Protein AF-A0A1F9BZ85-F1 (afdb_monomer)

pLDDT: mean 89.63, std 7.85, range [42.88, 97.38]

Nearest PDB structures (foldseek):
  6cv0-assembly1_C  TM=2.547E-01  e=1.448E+00  Infectious bronchitis virus
  6foc-assembly1_F  TM=2.789E-01  e=3.806E+00  Mycolicibacterium smegmatis MC2 155
  2d6p-assembly1_A  TM=2.577E-01  e=1.818E+00  Mus musculus
  8fjf-assembly1_A  TM=1.699E-01  e=2.864E+00  synthetic construct

Solvent-accessible surface area (backbone atoms only — not comparable to full-atom values): 12350 Å² total; per-residue (Å²): 130,91,73,71,67,57,48,76,50,74,46,97,87,72,51,73,51,78,45,54,44,90,74,55,53,74,66,63,40,38,56,41,19,76,69,71,76,40,76,64,65,81,58,81,60,55,46,26,32,39,41,38,33,33,77,88,69,48,32,32,22,43,65,36,88,40,95,42,76,42,78,41,34,32,35,34,39,39,60,96,59,63,39,18,41,41,33,25,43,43,93,59,100,62,65,49,76,45,78,38,70,72,64,40,90,43,40,44,32,41,32,42,42,39,90,91,50,70,46,13,37,72,44,50,83,75,50,75,48,76,59,89,78,36,37,38,39,33,25,38,41,52,92,83,45,74,73,41,78,69,30,57,59,51,54,49,48,52,50,51,52,51,51,52,55,31,51,77,70,74,42,51,48,67,55,51,73,67,42,56,63,68,62,31,48,56,49,38,51,53,50,29,58,75,72,46,48,36,39,71,86,42,67,60,29,36,46,20,46,51,49,49,50,35,51,52,57,47,67,70,75,114

Mean predicted aligned error: 6.71 Å

Secondary structure (DSSP, 8-state):
-----EEEEE-TTS-EEEEEGGGS-HHHHHHHHHTTSSPPPPPPPPSEEEEEEETTS-EEEEEE--S--EEEEEEEEESSSEEEEEEEE-SSSS-EEEEE-S-GGGEEEEEEEETTEEEEEE----EEEEETTEEEEEEEETTT---BTHHHHHHHHHHHHHHHHHHHTT--HHHHHHS-HHHHHHHHHHHHHHHTEEESS-HHHHHHHHHHHHHHHHHTT-

Radius of gyration: 20.05 Å; Cα contacts (8 Å, |Δi|>4): 397; chains: 1; bounding box: 45×55×58 Å

Sequence (222 aa):
MISPKRLIIEYEDGSRKVTEFTQLDNQTWLELSRSGLCPPPPKKTLDHYVLMRWKDGWQEVVGISKMTAELWRYYTLERTEEVGRMAFDVAEDYPLLFLVKRLPRQIESLFLVGRKGSKGYTLEEKRAVKEGDKIEHILYDKKDSSPCERAEGWVAEIKEQLKAEMKKKGLTSEQLLSLDDHQKLQAYFDFAKALGIRGMEKQEDVYGFIQLMAENLLASKE

Structure (mmCIF, N/CA/C/O backbone):
data_AF-A0A1F9BZ85-F1
#
_entry.id   AF-A0A1F9BZ85-F1
#
loop_
_atom_site.group_PDB
_atom_site.id
_atom_site.type_symbol
_atom_site.label_atom_id
_atom_site.label_alt_id
_atom_site.label_comp_id
_atom_site.label_asym_id
_atom_site.label_entity_id
_atom_site.label_seq_id
_atom_site.pdbx_PDB_ins_code
_atom_site.Cartn_x
_atom_site.Cartn_y
_atom_site.Cartn_z
_atom_site.occupancy
_atom_site.B_iso_or_equiv
_atom_site.auth_seq_id
_atom_site.auth_comp_id
_atom_site.auth_asym_id
_atom_site.auth_atom_id
_atom_site.pdbx_PDB_model_num
ATOM 1 N N . MET A 1 1 ? -16.436 -8.097 9.772 1.00 54.84 1 MET A N 1
ATOM 2 C CA . MET A 1 1 ? -15.378 -9.051 10.160 1.00 54.84 1 MET A CA 1
ATOM 3 C C . MET A 1 1 ? -15.755 -9.582 11.533 1.00 54.84 1 MET A C 1
ATOM 5 O O . MET A 1 1 ? -16.282 -8.803 12.318 1.00 54.84 1 MET A O 1
ATOM 9 N N . ILE A 1 2 ? -15.606 -10.878 11.812 1.00 57.69 2 ILE A N 1
ATOM 10 C CA . ILE A 1 2 ? -15.845 -11.380 13.173 1.00 57.69 2 ILE A CA 1
ATOM 11 C C . ILE A 1 2 ? -14.571 -11.076 13.947 1.00 57.69 2 ILE A C 1
ATOM 13 O O . ILE A 1 2 ? -13.557 -11.732 13.740 1.00 57.69 2 ILE A O 1
ATOM 17 N N . SER A 1 3 ? -14.604 -10.029 14.763 1.00 65.94 3 SER A N 1
ATOM 18 C CA . SER A 1 3 ? -13.496 -9.766 15.668 1.00 65.94 3 SER A CA 1
ATOM 19 C C . SER A 1 3 ? -13.609 -10.693 16.881 1.00 65.94 3 SER A C 1
ATOM 21 O O . SER A 1 3 ? -14.716 -10.836 17.425 1.00 65.94 3 SER A O 1
ATOM 23 N N . PRO A 1 4 ? -12.522 -11.362 17.296 1.00 80.62 4 PRO A N 1
ATOM 24 C CA . PRO A 1 4 ? -12.564 -12.242 18.449 1.00 80.62 4 PRO A CA 1
ATOM 25 C C . PRO A 1 4 ? -12.893 -11.434 19.703 1.00 80.62 4 PRO A C 1
ATOM 27 O O . PRO A 1 4 ? -12.284 -10.404 19.977 1.00 80.62 4 PRO A O 1
ATOM 30 N N . L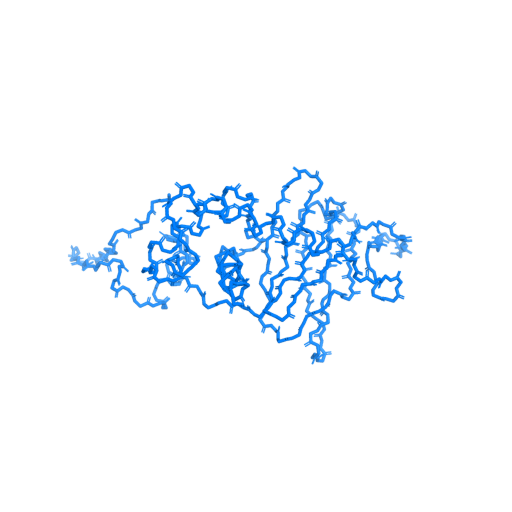YS A 1 5 ? -13.868 -11.907 20.480 1.00 84.62 5 LYS A N 1
ATOM 31 C CA . LYS A 1 5 ? -14.238 -11.256 21.745 1.00 84.62 5 LYS A CA 1
ATOM 32 C C . LYS A 1 5 ? -13.330 -11.702 22.889 1.00 84.62 5 LYS A C 1
ATOM 34 O O . LYS A 1 5 ? -12.965 -10.899 23.735 1.00 84.62 5 LYS A O 1
ATOM 39 N N . ARG A 1 6 ? -12.970 -12.987 22.911 1.00 90.62 6 ARG A N 1
ATOM 40 C CA . ARG A 1 6 ? -12.224 -13.625 24.001 1.00 90.62 6 ARG A CA 1
ATOM 41 C C . ARG A 1 6 ? -11.269 -14.667 23.440 1.00 90.62 6 ARG A C 1
ATOM 43 O O . ARG A 1 6 ? -11.585 -15.296 22.430 1.00 90.62 6 ARG A O 1
ATOM 50 N N . LEU A 1 7 ? -10.157 -14.878 24.129 1.00 90.31 7 LEU A N 1
ATOM 51 C CA . LEU A 1 7 ? -9.274 -16.023 23.931 1.00 90.31 7 LEU A CA 1
ATOM 52 C C . LEU A 1 7 ? -9.550 -17.034 25.050 1.00 90.31 7 LEU A C 1
ATOM 54 O O . LEU A 1 7 ? -9.545 -16.677 26.229 1.00 90.31 7 LEU A O 1
ATOM 58 N N . ILE A 1 8 ? -9.819 -18.284 24.670 1.00 93.00 8 ILE A N 1
ATOM 59 C CA . ILE A 1 8 ? -10.047 -19.395 25.599 1.00 93.00 8 ILE A CA 1
ATOM 60 C C . ILE A 1 8 ? -8.906 -20.390 25.409 1.00 93.00 8 ILE A C 1
ATOM 62 O O . ILE A 1 8 ? -8.726 -20.913 24.313 1.00 93.00 8 ILE A O 1
ATOM 66 N N . ILE A 1 9 ? -8.148 -20.637 26.473 1.00 91.38 9 ILE A N 1
ATOM 67 C CA . ILE A 1 9 ? -7.097 -21.654 26.524 1.00 91.38 9 ILE A CA 1
ATOM 68 C C . ILE A 1 9 ? -7.660 -22.831 27.314 1.00 91.38 9 ILE A C 1
ATOM 70 O O . ILE A 1 9 ? -7.991 -22.673 28.490 1.00 91.38 9 ILE A O 1
ATOM 74 N N . GLU A 1 10 ? -7.797 -23.979 26.659 1.00 95.19 10 GLU A N 1
ATOM 75 C CA . GLU A 1 10 ? -8.220 -25.240 27.267 1.00 95.19 10 GLU A CA 1
ATOM 76 C C . GLU A 1 10 ? -6.999 -26.145 27.434 1.00 95.19 10 GLU A C 1
ATOM 78 O O . GLU A 1 10 ? -6.241 -26.357 26.487 1.00 95.19 10 GLU A O 1
ATOM 83 N N . TYR A 1 11 ? -6.782 -26.619 28.657 1.00 94.56 11 TYR A N 1
ATOM 84 C CA . TYR A 1 11 ? -5.681 -27.510 29.008 1.00 94.56 11 TYR A CA 1
ATOM 85 C C . TYR A 1 11 ? -6.137 -28.973 28.921 1.00 94.56 11 TYR A C 1
ATOM 87 O O . TYR A 1 11 ? -7.331 -29.266 28.961 1.00 94.56 11 TYR A O 1
ATOM 95 N N . GLU A 1 12 ? -5.191 -29.910 28.831 1.00 94.88 12 GLU A N 1
ATOM 96 C CA . GLU A 1 12 ? -5.493 -31.351 28.740 1.00 94.88 12 GLU A CA 1
ATOM 97 C C . GLU A 1 12 ? -6.242 -31.896 29.968 1.00 94.88 12 GLU A C 1
ATOM 99 O O . GLU A 1 12 ? -6.968 -32.881 29.865 1.00 94.88 12 GLU A O 1
ATOM 104 N N . ASP A 1 13 ? -6.114 -31.231 31.120 1.00 93.81 13 ASP A N 1
ATOM 105 C CA . ASP A 1 13 ? -6.857 -31.544 32.346 1.00 93.81 13 ASP A CA 1
ATOM 106 C C . ASP A 1 13 ? -8.316 -31.037 32.330 1.00 93.81 13 ASP A C 1
ATOM 108 O O . ASP A 1 13 ? -9.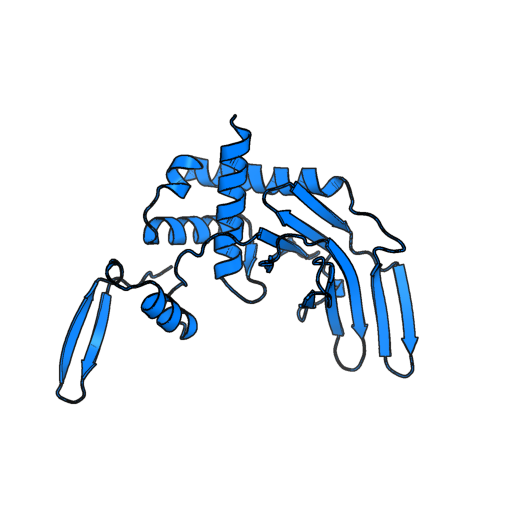045 -31.196 33.310 1.00 93.81 13 ASP A O 1
ATOM 112 N N . GLY A 1 14 ? -8.749 -30.422 31.224 1.00 92.69 14 GLY A N 1
ATOM 113 C CA . GLY A 1 14 ? -10.080 -29.846 31.041 1.00 92.69 14 GLY A CA 1
ATOM 114 C C . GLY A 1 14 ? -10.270 -28.477 31.700 1.00 92.69 14 GLY A C 1
ATOM 115 O O . GLY A 1 14 ? -11.356 -27.896 31.605 1.00 92.69 14 GLY A O 1
ATOM 116 N N . SER A 1 15 ? -9.248 -27.929 32.363 1.00 93.81 15 SER A N 1
ATOM 117 C CA . SER A 1 15 ? -9.308 -26.574 32.903 1.00 93.81 15 SER A CA 1
ATOM 118 C C . SER A 1 15 ? -9.277 -25.533 31.780 1.00 93.81 15 SER A C 1
ATOM 120 O O . SER A 1 15 ? -8.740 -25.755 30.690 1.00 93.81 15 SER A O 1
ATOM 122 N N . ARG A 1 16 ? -9.892 -24.371 32.031 1.00 95.94 16 ARG A N 1
ATOM 123 C CA . ARG A 1 16 ? -10.002 -23.285 31.050 1.00 95.94 16 ARG A CA 1
ATOM 124 C C . ARG A 1 16 ? -9.550 -21.963 31.641 1.00 95.94 16 ARG A C 1
ATOM 126 O O . ARG A 1 16 ? -9.992 -21.577 32.722 1.00 95.94 16 ARG A O 1
ATOM 133 N N . LYS A 1 17 ? -8.734 -21.231 30.886 1.00 92.88 17 LYS A N 1
ATOM 134 C CA . LYS A 1 17 ? -8.470 -19.810 31.123 1.00 92.88 17 LYS A CA 1
ATOM 135 C C . LYS A 1 17 ? -9.123 -18.986 30.031 1.00 92.88 17 LYS A C 1
ATOM 137 O O . LYS A 1 17 ? -8.992 -19.292 28.851 1.00 92.88 17 LYS A O 1
ATOM 142 N N . VAL A 1 18 ? -9.826 -17.940 30.444 1.00 93.19 18 VAL A N 1
ATOM 143 C CA . VAL A 1 18 ? -10.495 -17.004 29.544 1.00 93.19 18 VAL A CA 1
ATOM 144 C C . VAL A 1 18 ? -9.887 -15.633 29.770 1.00 93.19 18 VAL A C 1
ATOM 146 O O . VAL A 1 18 ? -9.802 -15.185 30.911 1.00 93.19 18 VAL A O 1
ATOM 149 N N . THR A 1 19 ? -9.478 -14.980 28.690 1.00 92.00 19 THR A N 1
ATOM 150 C CA . THR A 1 19 ? -9.067 -13.576 28.709 1.00 92.00 19 THR A CA 1
ATOM 151 C C . THR A 1 19 ? -9.855 -12.800 27.664 1.00 92.00 19 THR A C 1
ATOM 153 O O . THR A 1 19 ? -10.178 -13.330 26.593 1.00 92.00 19 THR A O 1
ATOM 156 N N . GLU A 1 20 ? -10.207 -11.558 27.982 1.00 90.12 20 GLU A N 1
ATOM 157 C CA . GLU A 1 20 ? -10.822 -10.666 27.002 1.00 90.12 20 GLU A CA 1
ATOM 158 C C . GLU A 1 20 ? -9.781 -10.318 25.939 1.00 90.12 20 GLU A C 1
ATOM 160 O O . GLU A 1 20 ? -8.613 -10.076 26.243 1.00 90.12 20 GLU A O 1
ATOM 165 N N . PHE A 1 21 ? -10.186 -10.303 24.670 1.00 86.81 21 PHE A N 1
ATOM 166 C CA . PHE A 1 21 ? -9.230 -10.110 23.579 1.00 86.81 21 PHE A CA 1
ATOM 167 C C . PHE A 1 21 ? -8.565 -8.724 23.633 1.00 86.81 21 PHE A C 1
ATOM 169 O O . PHE A 1 21 ? -7.404 -8.567 23.273 1.00 86.81 21 PHE A O 1
ATOM 176 N N . THR A 1 22 ? -9.276 -7.729 24.169 1.00 83.06 22 THR A N 1
ATOM 177 C CA . THR A 1 22 ? -8.777 -6.367 24.415 1.00 83.06 22 THR A CA 1
ATOM 178 C C . THR A 1 22 ? -7.690 -6.285 25.488 1.00 83.06 22 THR A C 1
ATOM 180 O O . THR A 1 22 ? -7.052 -5.245 25.618 1.00 83.06 22 THR A O 1
ATOM 183 N N . GLN A 1 23 ? -7.484 -7.350 26.267 1.00 86.12 23 GLN A N 1
ATOM 184 C CA . GLN A 1 23 ? -6.449 -7.436 27.301 1.00 86.12 23 GLN A CA 1
ATOM 185 C C . GLN A 1 23 ? -5.185 -8.152 26.810 1.00 86.12 23 GLN A C 1
ATOM 187 O O . GLN A 1 23 ? -4.229 -8.281 27.574 1.00 86.12 23 GLN A O 1
ATOM 192 N N . LEU A 1 24 ? -5.175 -8.644 25.567 1.00 86.94 24 LEU A N 1
ATOM 193 C CA . LEU A 1 24 ? -3.986 -9.248 24.980 1.00 86.94 24 LEU A CA 1
ATOM 194 C C . LEU A 1 24 ? -2.929 -8.180 24.714 1.00 86.94 24 LEU A C 1
ATOM 196 O O . LEU A 1 24 ? -3.228 -7.089 24.230 1.00 86.94 24 LEU A O 1
ATOM 200 N N . ASP A 1 25 ? -1.675 -8.518 24.989 1.00 87.12 25 ASP A N 1
ATOM 201 C CA . ASP A 1 25 ? -0.557 -7.707 24.539 1.00 87.12 25 ASP A CA 1
ATOM 202 C C . ASP A 1 25 ? -0.379 -7.819 23.010 1.00 87.12 25 ASP A C 1
ATOM 204 O O . ASP A 1 25 ? -0.817 -8.774 22.357 1.00 87.12 25 ASP A O 1
ATOM 208 N N . ASN A 1 26 ? 0.306 -6.833 22.428 1.00 82.50 26 ASN A N 1
ATOM 209 C CA . ASN A 1 26 ? 0.498 -6.748 20.981 1.00 82.50 26 ASN A CA 1
ATOM 210 C C . ASN A 1 26 ? 1.284 -7.926 20.389 1.00 82.50 26 ASN A C 1
ATOM 212 O O . ASN A 1 26 ? 1.104 -8.226 19.207 1.00 82.50 26 ASN A O 1
ATOM 216 N N . GLN A 1 27 ? 2.160 -8.579 21.161 1.00 86.94 27 GLN A N 1
ATOM 217 C CA . GLN A 1 27 ? 2.922 -9.724 20.671 1.00 86.94 27 GLN A CA 1
ATOM 218 C C . GLN A 1 27 ? 2.010 -10.946 20.544 1.00 86.94 27 GLN A C 1
ATOM 220 O O . GLN A 1 27 ? 1.953 -11.541 19.467 1.00 86.94 27 GLN A O 1
ATOM 225 N N . THR A 1 28 ? 1.237 -11.261 21.585 1.00 88.75 28 THR A N 1
ATOM 226 C CA . THR A 1 28 ? 0.264 -12.364 21.555 1.00 88.75 28 THR A CA 1
ATOM 227 C C . THR A 1 28 ? -0.768 -12.163 20.442 1.00 88.75 28 THR A C 1
ATOM 229 O O . THR A 1 28 ? -1.061 -13.087 19.681 1.00 88.75 28 THR A O 1
ATOM 232 N N . TRP A 1 29 ? -1.285 -10.940 20.281 1.00 86.88 29 TRP A N 1
ATOM 233 C CA . TRP A 1 29 ? -2.202 -10.613 19.185 1.00 86.88 29 TRP A CA 1
ATOM 234 C C . TRP A 1 29 ? -1.547 -10.867 17.814 1.00 86.88 29 TRP A C 1
ATOM 236 O O . TRP A 1 29 ? -2.124 -11.535 16.950 1.00 86.88 29 TRP A O 1
ATOM 246 N N . LEU A 1 30 ? -0.311 -10.403 17.614 1.00 84.38 30 LEU A N 1
ATOM 247 C CA . LEU A 1 30 ? 0.417 -10.626 16.365 1.00 84.38 30 LEU A CA 1
ATOM 248 C C . LEU A 1 30 ? 0.607 -12.121 16.060 1.00 84.38 30 LEU A C 1
ATOM 250 O O . LEU A 1 30 ? 0.398 -12.538 14.920 1.00 84.38 30 LEU A O 1
ATOM 254 N N . GLU A 1 31 ? 0.955 -12.939 17.051 1.00 88.38 31 GLU A N 1
ATOM 255 C CA . GLU A 1 31 ? 1.120 -14.390 16.885 1.00 88.38 31 GLU A CA 1
ATOM 256 C C . GLU A 1 31 ? -0.190 -15.090 16.483 1.00 88.38 31 GLU A C 1
ATOM 258 O O . GLU A 1 31 ? -0.208 -15.888 15.537 1.00 88.38 31 GLU A O 1
ATOM 263 N N . LEU A 1 32 ? -1.311 -14.730 17.118 1.00 88.44 32 LEU A N 1
ATOM 264 C CA . LEU A 1 32 ? -2.638 -15.239 16.752 1.00 88.44 32 LEU A CA 1
ATOM 265 C C . LEU A 1 32 ? -3.026 -14.833 15.322 1.00 88.44 32 LEU A C 1
ATOM 267 O O . LEU A 1 32 ? -3.557 -15.649 14.564 1.00 88.44 32 LEU A O 1
ATOM 271 N N . SER A 1 33 ? -2.713 -13.597 14.922 1.00 86.12 33 SER A N 1
ATOM 272 C CA . SER A 1 33 ? -3.024 -13.111 13.575 1.00 86.12 33 SER A CA 1
ATOM 273 C C . SER A 1 33 ? -2.232 -13.818 12.479 1.00 86.12 33 SER A C 1
ATOM 275 O O . SER A 1 33 ? -2.797 -14.183 11.450 1.00 86.12 33 SER A O 1
ATOM 277 N N . ARG A 1 34 ? -0.949 -14.111 12.725 1.00 84.31 34 ARG A N 1
ATOM 278 C CA . ARG A 1 34 ? -0.102 -14.903 11.817 1.00 84.31 34 ARG A CA 1
ATOM 279 C C . ARG A 1 34 ? -0.615 -16.329 11.644 1.00 84.31 34 ARG A C 1
ATOM 281 O O . ARG A 1 34 ? -0.406 -16.927 10.595 1.00 84.31 34 ARG A O 1
ATOM 288 N N . SER A 1 35 ? -1.311 -16.838 12.655 1.00 86.25 35 SER A N 1
ATOM 289 C CA . SER A 1 35 ? -1.983 -18.138 12.627 1.00 86.25 35 SER A CA 1
ATOM 290 C C . SER A 1 35 ? -3.361 -18.087 11.949 1.00 86.25 35 SER A C 1
ATOM 292 O O . SER A 1 35 ? -4.061 -19.094 11.904 1.00 86.25 35 SER A O 1
ATOM 294 N N . GLY A 1 36 ? -3.784 -16.924 11.437 1.00 83.12 36 GLY A N 1
ATOM 295 C CA . GLY A 1 36 ? -5.075 -16.733 10.771 1.00 83.12 36 GLY A CA 1
ATOM 296 C C . GLY A 1 36 ? -6.281 -16.722 11.715 1.00 83.12 36 GLY A C 1
ATOM 297 O O . GLY A 1 36 ? -7.417 -16.777 11.250 1.00 83.12 36 GLY A O 1
ATOM 298 N N . LEU A 1 37 ? -6.057 -16.651 13.031 1.00 85.44 37 LEU A N 1
ATOM 299 C CA . LEU A 1 37 ? -7.117 -16.732 14.043 1.00 85.44 37 LEU A CA 1
ATOM 300 C C . LEU A 1 37 ? -7.796 -15.383 14.301 1.00 85.44 37 LEU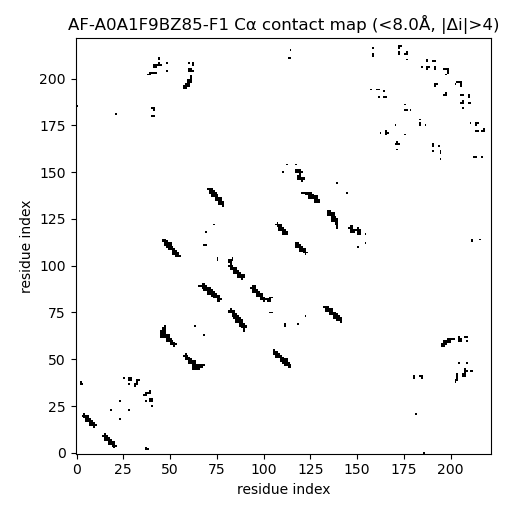 A C 1
ATOM 302 O O . LEU A 1 37 ? -8.920 -15.332 14.800 1.00 85.44 37 LEU A O 1
ATOM 306 N N . CYS A 1 38 ? -7.120 -14.283 13.974 1.00 84.31 38 CYS A N 1
ATOM 307 C CA . CYS A 1 38 ? -7.631 -12.933 14.159 1.00 84.31 38 CYS A CA 1
ATOM 308 C C . CYS A 1 38 ? -6.984 -11.940 13.178 1.00 84.31 38 CYS A C 1
ATOM 310 O O . CYS A 1 38 ? -5.966 -12.247 12.558 1.00 84.31 38 CYS A O 1
ATOM 312 N N . PRO A 1 39 ? -7.536 -10.726 13.035 1.00 81.25 39 PRO A N 1
ATOM 313 C CA . PRO A 1 39 ? -6.866 -9.644 12.311 1.00 81.25 39 PRO A CA 1
ATOM 314 C C . PRO A 1 39 ? -5.570 -9.241 13.031 1.00 81.25 39 PRO A C 1
ATOM 316 O O . PRO A 1 39 ? -5.499 -9.429 14.245 1.00 81.25 39 PRO A O 1
ATOM 319 N N . PRO A 1 40 ? -4.561 -8.683 12.343 1.00 81.38 40 PRO A N 1
ATOM 320 C CA . PRO A 1 40 ? -3.365 -8.176 13.010 1.00 81.38 40 PRO A CA 1
ATOM 321 C C . PRO A 1 40 ? -3.667 -6.905 13.824 1.00 81.38 40 PRO A C 1
ATOM 323 O O . PRO A 1 40 ? -4.593 -6.169 13.465 1.00 81.38 40 PRO A O 1
ATOM 326 N N . PRO A 1 41 ? -2.891 -6.624 14.890 1.00 77.31 41 PRO A N 1
ATOM 327 C CA . PRO A 1 41 ? -3.014 -5.381 15.650 1.00 77.31 41 PRO A CA 1
ATOM 328 C C . PRO A 1 41 ? -2.759 -4.160 14.749 1.00 77.31 41 PRO A C 1
ATOM 330 O O . PRO A 1 41 ? -2.023 -4.270 13.758 1.00 77.31 41 PRO A O 1
ATOM 333 N N . PRO A 1 42 ? -3.310 -2.974 15.075 1.00 70.50 42 PRO A N 1
ATOM 334 C CA . PRO A 1 42 ? -2.977 -1.763 14.343 1.00 70.50 42 PRO A CA 1
ATOM 335 C C . PRO A 1 42 ? -1.486 -1.468 14.532 1.00 70.50 42 PRO A C 1
ATOM 337 O O . PRO A 1 42 ? -0.987 -1.274 15.640 1.00 70.50 42 PRO A O 1
ATOM 340 N N . LYS A 1 43 ? -0.740 -1.492 13.428 1.00 71.75 43 LYS A N 1
ATOM 341 C CA . LYS A 1 43 ? 0.702 -1.248 13.425 1.00 71.75 43 LYS A CA 1
ATOM 342 C C . LYS A 1 43 ? 0.968 0.251 13.308 1.00 71.75 43 LYS A C 1
ATOM 344 O O . LYS A 1 43 ? 0.218 0.964 12.649 1.00 71.75 43 LYS A O 1
ATOM 349 N N . LYS A 1 44 ? 2.090 0.721 13.868 1.00 76.44 44 LYS A N 1
ATOM 350 C CA . LYS A 1 44 ? 2.632 2.039 13.505 1.00 76.44 44 LYS A CA 1
ATOM 351 C C . LYS A 1 44 ? 2.794 2.116 11.984 1.00 76.44 44 LYS A C 1
ATOM 353 O O . LYS A 1 44 ? 3.305 1.174 11.373 1.00 76.44 44 LYS A O 1
ATOM 358 N N . THR A 1 45 ? 2.382 3.238 11.404 1.00 85.00 45 THR A N 1
ATOM 359 C CA . THR A 1 45 ? 2.619 3.561 9.995 1.00 85.00 45 THR A CA 1
ATOM 360 C C . THR A 1 45 ? 4.097 3.407 9.659 1.00 85.00 45 THR A C 1
ATOM 362 O O . THR A 1 45 ? 4.961 3.863 10.412 1.00 85.00 45 THR A O 1
ATOM 365 N N . LEU A 1 46 ? 4.374 2.779 8.524 1.00 91.56 46 LEU A N 1
ATOM 366 C CA . LEU A 1 46 ? 5.700 2.743 7.926 1.00 91.56 46 LEU A CA 1
ATOM 367 C C . LEU A 1 46 ? 6.000 4.074 7.225 1.00 91.56 46 LEU A C 1
ATOM 369 O O . LEU A 1 46 ? 5.110 4.906 7.041 1.00 91.56 46 LEU A O 1
ATOM 373 N N . ASP A 1 47 ? 7.260 4.270 6.843 1.00 91.75 47 ASP A N 1
ATOM 374 C CA . ASP A 1 47 ? 7.718 5.513 6.217 1.00 91.75 47 ASP A CA 1
ATOM 375 C C . ASP A 1 47 ? 7.069 5.752 4.850 1.00 91.75 47 ASP A C 1
ATOM 377 O O . ASP A 1 47 ? 6.701 6.886 4.526 1.00 91.75 47 ASP A O 1
ATOM 381 N N . HIS A 1 48 ? 6.912 4.679 4.067 1.00 94.38 48 HIS A N 1
ATOM 382 C CA . HIS A 1 48 ? 6.285 4.717 2.753 1.00 94.38 48 HIS A CA 1
ATOM 383 C C . HIS A 1 48 ? 5.380 3.512 2.509 1.00 94.38 48 HIS A C 1
ATOM 385 O O . HIS A 1 48 ? 5.565 2.433 3.072 1.00 94.38 48 HIS A O 1
ATOM 391 N N . TYR A 1 49 ? 4.440 3.692 1.591 1.00 95.31 49 TYR A N 1
ATOM 392 C CA . TYR A 1 49 ? 3.583 2.648 1.051 1.00 95.31 49 TYR A CA 1
ATOM 393 C C . TYR A 1 49 ? 3.555 2.756 -0.465 1.00 95.31 49 TYR A C 1
ATOM 395 O O . TYR A 1 49 ? 3.481 3.856 -1.010 1.00 95.31 49 TYR A O 1
ATOM 403 N N . VAL A 1 50 ? 3.600 1.618 -1.146 1.00 95.31 50 VAL A N 1
ATOM 404 C CA . VAL A 1 50 ? 3.447 1.539 -2.598 1.00 95.31 50 VAL A CA 1
ATOM 405 C C . VAL A 1 50 ? 2.057 1.013 -2.886 1.00 95.31 50 VAL A C 1
ATOM 407 O O . VAL A 1 50 ? 1.780 -0.153 -2.623 1.00 95.31 50 VAL A O 1
ATOM 410 N N . LEU A 1 51 ? 1.200 1.869 -3.429 1.00 95.12 51 LEU A N 1
ATOM 411 C CA . LEU A 1 51 ? -0.086 1.482 -3.982 1.00 95.12 51 LEU A CA 1
ATOM 412 C C . LEU A 1 51 ? 0.089 1.145 -5.463 1.00 95.12 51 LEU A C 1
ATOM 414 O O . LEU A 1 51 ? 0.567 1.957 -6.254 1.00 95.12 51 LEU A O 1
ATOM 418 N N . MET A 1 52 ? -0.301 -0.061 -5.829 1.00 94.94 52 MET A N 1
ATOM 419 C CA . MET A 1 52 ? -0.296 -0.577 -7.187 1.00 94.94 52 MET A CA 1
ATOM 420 C C . MET A 1 52 ? -1.725 -0.521 -7.737 1.00 94.94 52 MET A C 1
ATOM 422 O O . MET A 1 52 ? -2.667 -0.892 -7.034 1.00 94.94 52 MET A O 1
ATOM 426 N N . ARG A 1 53 ? -1.890 -0.075 -8.986 1.00 93.25 53 ARG A N 1
ATOM 427 C CA . ARG A 1 53 ? -3.171 -0.104 -9.708 1.00 93.25 53 ARG A CA 1
ATOM 428 C C . ARG A 1 53 ? -3.093 -1.074 -10.871 1.00 93.25 53 ARG A C 1
ATOM 430 O O . ARG A 1 53 ? -2.206 -0.953 -11.716 1.00 93.25 53 ARG A O 1
ATOM 437 N N . TRP A 1 54 ? -4.052 -1.981 -10.953 1.00 94.00 54 TRP A N 1
ATOM 438 C CA . TRP A 1 54 ? -4.213 -2.865 -12.097 1.00 94.00 54 TRP A CA 1
ATOM 439 C C . TRP A 1 54 ? -5.240 -2.292 -13.070 1.00 94.00 54 TRP A C 1
ATOM 441 O O . TRP A 1 54 ? -6.159 -1.570 -12.679 1.00 94.00 54 TRP A O 1
ATOM 451 N N . LYS A 1 55 ? -5.115 -2.674 -14.342 1.00 92.31 55 LYS A N 1
ATOM 452 C CA . LYS A 1 55 ? -6.044 -2.290 -15.419 1.00 92.31 55 LYS A CA 1
ATOM 453 C C . LYS A 1 55 ? -7.490 -2.737 -15.175 1.00 92.31 55 LYS A C 1
ATOM 455 O O . LYS A 1 55 ? -8.413 -2.134 -15.708 1.00 92.31 55 LYS A O 1
ATOM 460 N N . ASP A 1 56 ? -7.697 -3.775 -14.364 1.00 90.25 56 ASP A N 1
ATOM 461 C CA . ASP A 1 56 ? -9.023 -4.262 -13.955 1.00 90.25 56 ASP A CA 1
ATOM 462 C C . ASP A 1 56 ? -9.650 -3.434 -12.809 1.00 90.25 56 ASP A C 1
ATOM 464 O O . ASP A 1 56 ? -10.742 -3.752 -12.340 1.00 90.25 56 ASP A O 1
ATOM 468 N N . GLY A 1 57 ? -8.974 -2.372 -12.353 1.00 87.19 57 GLY A N 1
ATOM 469 C CA . GLY A 1 57 ? -9.403 -1.521 -11.242 1.00 87.19 57 GLY A CA 1
ATOM 470 C C . GLY A 1 57 ? -9.028 -2.059 -9.860 1.00 87.19 57 GLY A C 1
ATOM 471 O O . GLY A 1 57 ? -9.321 -1.409 -8.855 1.00 87.19 57 GLY A O 1
ATOM 472 N N . TRP A 1 58 ? -8.369 -3.218 -9.783 1.00 90.19 58 TRP A N 1
ATOM 473 C CA . TRP A 1 58 ? -7.843 -3.744 -8.531 1.00 90.19 58 TRP A CA 1
ATOM 474 C C . TRP A 1 58 ? -6.714 -2.870 -7.983 1.00 90.19 58 TRP A C 1
ATOM 476 O O . TRP A 1 58 ? -5.952 -2.267 -8.743 1.00 90.19 58 TRP A O 1
ATOM 486 N N . GLN A 1 59 ? -6.601 -2.814 -6.654 1.00 94.25 59 GLN A N 1
ATOM 487 C CA . GLN A 1 59 ? -5.573 -2.051 -5.957 1.00 94.25 59 GLN A CA 1
ATOM 488 C C . GLN A 1 59 ? -4.960 -2.869 -4.819 1.00 94.25 59 GLN A C 1
ATOM 490 O O . GLN A 1 59 ? -5.669 -3.431 -3.981 1.00 94.25 59 GLN A O 1
ATOM 495 N N . GLU A 1 60 ? -3.633 -2.896 -4.759 1.00 95.56 60 GLU A N 1
ATOM 496 C CA . GLU A 1 60 ? -2.871 -3.558 -3.698 1.00 95.56 60 GLU A CA 1
ATOM 497 C C . GLU A 1 60 ? -1.815 -2.621 -3.153 1.00 95.56 60 GLU A C 1
ATOM 499 O O . GLU A 1 60 ? -1.236 -1.821 -3.885 1.00 95.56 60 GLU A O 1
ATOM 504 N N . VAL A 1 61 ? -1.543 -2.750 -1.864 1.00 95.62 61 VAL A N 1
ATOM 505 C CA . VAL A 1 61 ? -0.552 -1.951 -1.171 1.00 95.62 61 VAL A CA 1
ATOM 506 C C . VAL A 1 61 ? 0.502 -2.832 -0.520 1.00 95.62 61 VAL A C 1
ATOM 508 O O . VAL A 1 61 ? 0.208 -3.922 -0.020 1.00 95.62 61 VAL A O 1
ATOM 511 N N . VAL A 1 62 ? 1.735 -2.337 -0.524 1.00 95.75 62 VAL A N 1
ATOM 512 C CA . VAL A 1 62 ? 2.858 -2.903 0.223 1.00 95.75 62 VAL A CA 1
ATOM 513 C C . VAL A 1 62 ? 3.585 -1.805 0.989 1.00 95.75 62 VAL A C 1
ATOM 515 O O . VAL A 1 62 ? 3.739 -0.682 0.505 1.00 95.75 62 VAL A O 1
ATOM 518 N N . GLY A 1 63 ? 4.002 -2.118 2.210 1.00 94.62 63 GLY A N 1
ATOM 519 C CA . GLY A 1 63 ? 4.692 -1.196 3.100 1.00 94.62 63 GLY A CA 1
ATOM 520 C C . GLY A 1 63 ? 6.217 -1.216 2.949 1.00 94.62 63 GLY A C 1
ATOM 521 O O . GLY A 1 63 ? 6.825 -2.275 2.800 1.00 94.62 63 GLY A O 1
ATOM 522 N N . ILE A 1 64 ? 6.857 -0.048 3.053 1.00 93.88 64 ILE A N 1
ATOM 523 C CA . ILE A 1 64 ? 8.317 0.127 3.032 1.00 93.88 64 ILE A CA 1
ATOM 524 C C . ILE A 1 64 ? 8.753 0.870 4.302 1.00 93.88 64 ILE A C 1
ATOM 526 O O . ILE A 1 64 ? 8.434 2.039 4.506 1.00 93.88 64 ILE A O 1
ATOM 530 N N . SER A 1 65 ? 9.529 0.199 5.156 1.00 90.31 65 SER A N 1
ATOM 531 C CA . SER A 1 65 ? 10.044 0.736 6.428 1.00 90.31 65 SER A CA 1
ATOM 532 C C . SER A 1 65 ? 11.380 1.481 6.278 1.00 90.31 65 SER A C 1
ATOM 534 O O . SER A 1 65 ? 12.278 1.317 7.106 1.00 90.31 65 SER A O 1
ATOM 536 N N . LYS A 1 66 ? 11.573 2.172 5.153 1.00 88.44 66 LYS A N 1
ATOM 537 C CA . LYS A 1 66 ? 12.814 2.877 4.822 1.00 88.44 66 LYS A CA 1
ATOM 538 C C . LYS A 1 66 ? 12.520 4.361 4.691 1.00 88.44 66 LYS A C 1
ATOM 540 O O . LYS A 1 66 ? 11.567 4.745 4.014 1.00 88.44 66 LYS A O 1
ATOM 545 N N . MET A 1 67 ? 13.371 5.186 5.301 1.00 83.00 67 MET A N 1
ATOM 546 C CA . MET A 1 67 ? 13.203 6.643 5.366 1.00 83.00 67 MET A CA 1
ATOM 547 C C . MET A 1 67 ? 13.237 7.316 3.990 1.00 83.00 67 MET A C 1
ATOM 549 O O . MET A 1 67 ? 12.686 8.403 3.822 1.00 83.00 67 MET A O 1
ATOM 553 N N . THR A 1 68 ? 13.875 6.688 3.005 1.00 85.75 68 THR A N 1
ATOM 554 C CA . THR A 1 68 ? 13.797 7.101 1.606 1.00 85.75 68 THR A CA 1
ATOM 555 C C . THR A 1 68 ? 13.369 5.910 0.770 1.00 85.75 68 THR A C 1
ATOM 557 O O . THR A 1 68 ? 13.739 4.773 1.064 1.00 85.75 68 THR A O 1
ATOM 560 N N . ALA A 1 69 ? 12.549 6.173 -0.238 1.00 91.69 69 ALA A N 1
ATOM 561 C CA . ALA A 1 69 ? 12.169 5.193 -1.232 1.00 91.69 69 ALA A CA 1
ATOM 562 C C . ALA A 1 69 ? 11.971 5.907 -2.571 1.00 91.69 69 ALA A C 1
ATOM 564 O O . ALA A 1 69 ? 11.400 6.997 -2.646 1.00 91.69 69 ALA A O 1
ATOM 565 N N . GLU A 1 70 ? 12.448 5.299 -3.645 1.00 93.00 70 GLU A N 1
ATOM 566 C CA . GLU A 1 70 ? 12.163 5.728 -5.005 1.00 93.00 70 GLU A CA 1
ATOM 567 C C . GLU A 1 70 ? 12.175 4.519 -5.926 1.00 93.00 70 GLU A C 1
ATOM 569 O O . GLU A 1 70 ? 13.069 3.682 -5.842 1.00 93.00 70 GLU A O 1
ATOM 574 N N . LEU A 1 71 ? 11.192 4.414 -6.820 1.00 94.44 71 LEU A N 1
ATOM 575 C CA . LEU A 1 71 ? 11.203 3.347 -7.810 1.00 94.44 71 LEU A CA 1
ATOM 576 C C . LEU A 1 71 ? 12.424 3.518 -8.723 1.00 94.44 71 LEU A C 1
ATOM 578 O O . LEU A 1 71 ? 12.542 4.507 -9.448 1.00 94.44 71 LEU A O 1
ATOM 582 N N . TRP A 1 72 ? 13.321 2.537 -8.691 1.00 94.19 72 TRP A N 1
ATOM 583 C CA . TRP A 1 72 ? 14.477 2.468 -9.576 1.00 94.19 72 TRP A CA 1
ATOM 584 C C . TRP A 1 72 ? 14.081 1.821 -10.900 1.00 94.19 72 TRP A C 1
ATOM 586 O O . TRP A 1 72 ? 14.377 2.345 -11.973 1.00 94.19 72 TRP A O 1
ATOM 596 N N . ARG A 1 73 ? 13.416 0.662 -10.837 1.00 95.06 73 ARG A N 1
ATOM 597 C CA . ARG A 1 73 ? 13.042 -0.119 -12.021 1.00 95.06 73 ARG A CA 1
ATOM 598 C C . ARG A 1 73 ? 11.809 -0.965 -11.751 1.00 95.06 73 ARG A C 1
ATOM 600 O O . ARG A 1 73 ? 11.702 -1.578 -10.690 1.00 95.06 73 ARG A O 1
ATOM 607 N N . TYR A 1 74 ? 10.942 -1.064 -12.751 1.00 96.75 74 TYR A N 1
ATOM 608 C CA . TYR A 1 74 ? 9.925 -2.101 -12.832 1.00 96.75 74 TYR A CA 1
ATOM 609 C C . TYR A 1 74 ? 10.067 -2.861 -14.145 1.00 96.75 74 TYR A C 1
ATOM 611 O O . TYR A 1 74 ? 10.104 -2.268 -15.226 1.00 96.75 74 TYR A O 1
ATOM 619 N N . TYR A 1 75 ? 10.169 -4.179 -14.048 1.00 95.88 75 TYR A N 1
ATOM 620 C CA . TYR A 1 75 ? 10.273 -5.054 -15.206 1.00 95.88 75 TYR A CA 1
ATOM 621 C C . TYR A 1 75 ? 9.577 -6.379 -14.942 1.00 95.88 75 TYR A C 1
ATOM 623 O O . TYR A 1 75 ? 9.425 -6.796 -13.793 1.00 95.88 75 TYR A O 1
ATOM 631 N N . THR A 1 76 ? 9.170 -7.048 -16.011 1.00 96.06 76 THR A N 1
ATOM 632 C CA . THR A 1 76 ? 8.640 -8.407 -15.949 1.00 96.06 76 THR A CA 1
ATOM 633 C C . THR A 1 76 ? 9.601 -9.359 -16.637 1.00 96.06 76 THR A C 1
ATOM 635 O O . THR A 1 76 ? 10.253 -9.012 -17.623 1.00 96.06 76 THR A O 1
ATOM 638 N N . LEU A 1 77 ? 9.753 -10.540 -16.052 1.00 93.19 77 LEU A N 1
ATOM 639 C CA . LEU A 1 77 ? 10.536 -11.629 -16.603 1.00 93.19 77 LEU A CA 1
ATOM 640 C C . LEU A 1 77 ? 9.583 -12.681 -17.129 1.00 93.19 77 LEU A C 1
ATOM 642 O O . LEU A 1 77 ? 8.817 -13.249 -16.356 1.00 93.19 77 LEU A O 1
ATOM 646 N N . GLU A 1 78 ? 9.681 -12.945 -18.421 1.00 92.06 78 GLU A N 1
ATOM 647 C CA . GLU A 1 78 ? 8.964 -14.002 -19.110 1.00 92.06 78 GLU A CA 1
ATOM 648 C C . GLU A 1 78 ? 9.945 -15.151 -19.382 1.00 92.06 78 GLU A C 1
ATOM 650 O O . GLU A 1 78 ? 10.982 -14.976 -20.033 1.00 92.06 78 GLU A O 1
ATOM 655 N N . ARG A 1 79 ? 9.644 -16.314 -18.797 1.00 85.81 79 ARG A N 1
ATOM 656 C CA . ARG A 1 79 ? 10.279 -17.612 -19.077 1.00 85.81 79 ARG A CA 1
ATOM 657 C C . ARG A 1 79 ? 9.169 -18.664 -19.179 1.00 85.81 79 ARG A C 1
ATOM 659 O O . ARG A 1 79 ? 8.317 -18.570 -20.049 1.00 85.81 79 ARG A O 1
ATOM 666 N N . THR A 1 80 ? 9.140 -19.630 -18.258 1.00 81.62 80 THR A N 1
ATOM 667 C CA . THR A 1 80 ? 8.006 -20.544 -18.051 1.00 81.62 80 THR A CA 1
ATOM 668 C C . THR A 1 80 ? 6.858 -19.858 -17.308 1.00 81.62 80 THR A C 1
ATOM 670 O O . THR A 1 80 ? 5.697 -20.144 -17.568 1.00 81.62 80 THR A O 1
ATOM 673 N N . GLU A 1 81 ? 7.191 -18.940 -16.400 1.00 81.19 81 GLU A N 1
ATOM 674 C CA . GLU A 1 81 ? 6.246 -18.107 -15.659 1.00 81.19 81 GLU A CA 1
ATOM 675 C C . GLU A 1 81 ? 6.561 -16.632 -15.907 1.00 81.19 81 GLU A C 1
ATOM 677 O O . GLU A 1 81 ? 7.701 -16.271 -16.224 1.00 81.19 81 GLU A O 1
ATOM 682 N N . GLU A 1 82 ? 5.547 -15.789 -15.735 1.00 88.25 82 GLU A N 1
ATOM 683 C CA . GLU A 1 82 ? 5.680 -14.340 -15.799 1.00 88.25 82 GLU A CA 1
ATOM 684 C C . GLU A 1 82 ? 5.749 -13.763 -14.379 1.00 88.25 82 GLU A C 1
ATOM 686 O O . GLU A 1 82 ? 4.804 -13.885 -13.599 1.00 88.25 82 GLU A O 1
ATOM 691 N N . VAL A 1 83 ? 6.868 -13.121 -14.031 1.00 93.69 83 VAL A N 1
ATOM 692 C CA . VAL A 1 83 ? 7.063 -12.509 -12.705 1.00 93.69 83 VAL A CA 1
ATOM 693 C C . VAL A 1 83 ? 7.486 -11.056 -12.852 1.00 93.69 83 VAL A C 1
ATOM 695 O O . VAL A 1 83 ? 8.465 -10.748 -13.530 1.00 93.69 83 VAL A O 1
ATOM 698 N N . GLY A 1 84 ? 6.784 -10.153 -12.171 1.00 95.12 84 GLY A N 1
ATOM 699 C CA . GLY A 1 84 ? 7.157 -8.748 -12.070 1.00 95.12 84 GLY A CA 1
ATOM 700 C C . GLY A 1 84 ? 8.155 -8.507 -10.945 1.00 95.12 84 GLY A C 1
ATOM 701 O O . GLY A 1 84 ? 8.118 -9.162 -9.904 1.00 95.12 84 GLY A O 1
ATOM 702 N N . ARG A 1 85 ? 9.049 -7.543 -11.138 1.00 95.56 85 ARG A N 1
ATOM 703 C CA . ARG A 1 85 ? 10.071 -7.149 -10.169 1.00 95.56 85 ARG A CA 1
ATOM 704 C C . ARG A 1 85 ? 10.087 -5.638 -10.027 1.00 95.56 85 ARG A C 1
ATOM 706 O O . ARG A 1 85 ? 10.388 -4.936 -10.990 1.00 95.56 85 ARG A O 1
ATOM 713 N N . MET A 1 86 ? 9.781 -5.153 -8.827 1.00 95.81 86 MET A N 1
ATOM 714 C CA . MET A 1 86 ? 9.921 -3.744 -8.454 1.00 95.81 86 MET A CA 1
ATOM 715 C C . MET A 1 86 ? 11.186 -3.579 -7.620 1.00 95.81 86 MET A C 1
ATOM 717 O O . MET A 1 86 ? 11.290 -4.164 -6.544 1.00 95.81 86 MET A O 1
ATOM 721 N N . ALA A 1 87 ? 12.135 -2.791 -8.113 1.00 95.88 87 ALA A N 1
ATOM 722 C CA . ALA A 1 87 ? 13.332 -2.411 -7.377 1.00 95.88 87 ALA A CA 1
ATOM 723 C C . ALA A 1 87 ? 13.192 -0.967 -6.892 1.00 95.88 87 ALA A C 1
ATOM 725 O O . ALA A 1 87 ? 12.970 -0.065 -7.704 1.00 95.88 87 ALA A O 1
ATOM 726 N N . PHE A 1 88 ? 13.345 -0.754 -5.588 1.00 95.50 88 PHE A N 1
ATOM 727 C CA . PHE A 1 88 ? 13.344 0.560 -4.958 1.00 95.50 88 PHE A CA 1
ATOM 728 C C . PHE A 1 88 ? 14.747 0.931 -4.486 1.00 95.50 88 PHE A C 1
ATOM 730 O O . PHE A 1 88 ? 15.407 0.153 -3.798 1.00 95.50 88 PHE A O 1
ATOM 737 N N . ASP A 1 89 ? 15.174 2.137 -4.844 1.00 93.50 89 ASP A N 1
ATOM 738 C CA . ASP A 1 89 ? 16.291 2.821 -4.206 1.00 93.50 89 ASP A CA 1
ATOM 739 C C . ASP A 1 89 ? 15.864 3.256 -2.806 1.00 93.50 89 ASP A C 1
ATOM 741 O O . ASP A 1 89 ? 14.825 3.904 -2.663 1.00 93.50 89 ASP A O 1
ATOM 745 N N . VAL A 1 90 ? 16.638 2.900 -1.787 1.00 90.94 90 VAL A N 1
ATOM 746 C CA . VAL A 1 90 ? 16.340 3.238 -0.387 1.00 90.94 90 VAL A CA 1
ATOM 747 C C . VAL A 1 90 ? 17.512 3.928 0.316 1.00 90.94 90 VAL A C 1
ATOM 749 O O . VAL A 1 90 ? 17.509 4.026 1.542 1.00 90.94 90 VAL A O 1
ATOM 752 N N . ALA A 1 91 ? 18.488 4.432 -0.457 1.00 86.62 91 ALA A N 1
ATOM 753 C CA . ALA A 1 91 ? 19.720 5.052 0.044 1.00 86.62 91 ALA A CA 1
ATOM 754 C C . ALA A 1 91 ? 20.517 4.148 1.010 1.00 86.62 91 ALA A C 1
ATOM 756 O O . ALA A 1 91 ? 21.122 4.618 1.972 1.00 86.62 91 ALA A O 1
ATOM 757 N N . GLU A 1 92 ? 20.510 2.843 0.736 1.00 84.88 92 GLU A N 1
ATOM 758 C CA . GLU A 1 92 ? 21.320 1.821 1.408 1.00 84.88 92 GLU A CA 1
ATOM 759 C C . GLU A 1 92 ? 22.189 1.087 0.374 1.00 84.88 92 GLU A C 1
ATOM 761 O O . GLU A 1 92 ? 22.055 1.313 -0.829 1.00 84.88 92 GLU A O 1
ATOM 766 N N . ASP A 1 93 ? 23.059 0.183 0.833 1.00 79.62 93 ASP A N 1
ATOM 767 C CA . ASP A 1 93 ? 24.000 -0.548 -0.030 1.00 79.62 93 ASP A CA 1
ATOM 768 C C . ASP A 1 93 ? 23.310 -1.402 -1.109 1.00 79.62 93 ASP A C 1
ATOM 770 O O . ASP A 1 93 ? 23.895 -1.667 -2.161 1.00 79.62 93 ASP A O 1
ATOM 774 N N . TYR A 1 94 ? 22.064 -1.831 -0.869 1.00 85.69 94 TYR A N 1
ATOM 775 C CA . TYR A 1 94 ? 21.303 -2.679 -1.785 1.00 85.69 94 TYR A CA 1
ATOM 776 C C . TYR A 1 94 ? 19.869 -2.175 -1.989 1.00 85.69 94 TYR A C 1
ATOM 778 O O . TYR A 1 94 ? 19.218 -1.758 -1.028 1.00 85.69 94 TYR A O 1
ATOM 786 N N . PRO A 1 95 ? 19.332 -2.265 -3.223 1.00 90.00 95 PRO A N 1
ATOM 787 C CA . PRO A 1 95 ? 17.951 -1.900 -3.493 1.00 90.00 95 PRO A CA 1
ATOM 788 C C . PRO A 1 95 ? 16.980 -2.894 -2.851 1.00 90.00 95 PRO A C 1
ATOM 790 O O . PRO A 1 95 ? 17.233 -4.100 -2.787 1.00 90.00 95 PRO A O 1
ATOM 793 N N . LEU A 1 96 ? 15.817 -2.391 -2.447 1.00 93.12 96 LEU A N 1
ATOM 794 C CA . LEU A 1 96 ? 14.724 -3.222 -1.959 1.00 93.12 96 LEU A CA 1
ATOM 795 C C . LEU A 1 96 ? 13.970 -3.828 -3.148 1.00 93.12 96 LEU A C 1
ATOM 797 O O . LEU A 1 96 ? 13.546 -3.106 -4.050 1.00 93.12 96 LEU A O 1
ATOM 801 N N . LEU A 1 97 ? 13.793 -5.150 -3.150 1.00 93.94 97 LEU A N 1
ATOM 802 C CA . LEU A 1 97 ? 13.157 -5.881 -4.245 1.00 93.94 97 LEU A CA 1
ATOM 803 C C . LEU A 1 97 ? 11.813 -6.472 -3.811 1.00 93.94 97 LEU A C 1
ATOM 805 O O . LEU A 1 97 ? 11.754 -7.242 -2.856 1.00 93.94 97 LEU A O 1
ATOM 809 N N . PHE A 1 98 ? 10.761 -6.188 -4.576 1.00 94.56 98 PHE A N 1
ATOM 810 C CA . PHE A 1 98 ? 9.448 -6.821 -4.441 1.00 94.56 98 PHE A CA 1
ATOM 811 C C . PHE A 1 98 ? 9.106 -7.643 -5.682 1.00 94.56 98 PHE A C 1
ATOM 813 O O . PHE A 1 98 ? 9.371 -7.223 -6.813 1.00 94.56 98 PHE A O 1
ATOM 820 N N . LEU A 1 99 ? 8.488 -8.807 -5.468 1.00 94.69 99 LEU A N 1
ATOM 821 C CA . LEU A 1 99 ? 8.069 -9.717 -6.533 1.00 94.69 99 LEU A CA 1
ATOM 822 C C . LEU A 1 99 ? 6.557 -9.651 -6.739 1.00 94.69 99 LEU A C 1
ATOM 824 O O . LEU A 1 99 ? 5.792 -10.053 -5.869 1.00 94.69 99 LEU A O 1
ATOM 828 N N . VAL A 1 100 ? 6.125 -9.219 -7.918 1.00 93.75 100 VAL A N 1
ATOM 829 C CA . VAL A 1 100 ? 4.716 -9.205 -8.319 1.00 93.75 100 VAL A CA 1
ATOM 830 C C . VAL A 1 100 ? 4.395 -10.512 -9.036 1.00 93.75 100 VAL A C 1
ATOM 832 O O . VAL A 1 100 ? 4.872 -10.749 -10.144 1.00 93.75 100 VAL A O 1
ATOM 835 N N . LYS A 1 101 ? 3.575 -11.357 -8.410 1.00 88.06 101 LYS A N 1
ATOM 836 C CA . LYS A 1 101 ? 3.195 -12.671 -8.960 1.00 88.06 101 LYS A CA 1
ATOM 837 C C . LYS A 1 101 ? 1.886 -12.650 -9.756 1.00 88.06 101 LYS A C 1
ATOM 839 O O . LYS A 1 101 ? 1.660 -13.523 -10.584 1.00 88.06 101 LYS A O 1
ATOM 844 N N . ARG A 1 102 ? 1.008 -11.673 -9.514 1.00 87.25 102 ARG A N 1
ATOM 845 C CA . ARG A 1 102 ? -0.296 -11.571 -10.184 1.00 87.25 102 ARG A CA 1
ATOM 846 C C . ARG A 1 102 ? -0.199 -10.688 -11.420 1.00 87.25 102 ARG A C 1
ATOM 848 O O . ARG A 1 102 ? -0.093 -9.472 -11.272 1.00 87.25 102 ARG A O 1
ATOM 855 N N . LEU A 1 103 ? -0.332 -11.305 -12.600 1.00 90.88 103 LEU A N 1
ATOM 856 C CA . LEU A 1 103 ? -0.478 -10.641 -13.905 1.00 90.88 103 LEU A CA 1
ATOM 857 C C . LEU A 1 103 ? 0.368 -9.357 -14.001 1.00 90.88 103 LEU A C 1
ATOM 859 O O . LEU A 1 103 ? -0.189 -8.265 -14.114 1.00 90.88 103 LEU A O 1
ATOM 863 N N . PRO A 1 104 ? 1.699 -9.444 -13.864 1.00 92.56 104 PRO A N 1
ATOM 864 C CA . PRO A 1 104 ? 2.523 -8.272 -13.592 1.00 92.56 104 PRO A CA 1
ATOM 865 C C . PRO A 1 104 ? 2.452 -7.208 -14.707 1.00 92.56 104 PRO A C 1
ATOM 867 O O . PRO A 1 104 ? 2.410 -6.018 -14.410 1.00 92.56 104 PRO A O 1
ATOM 870 N N . ARG A 1 105 ? 2.277 -7.585 -15.983 1.00 92.69 105 ARG A N 1
ATOM 871 C CA . ARG A 1 105 ? 2.030 -6.626 -17.088 1.00 92.69 105 ARG A CA 1
ATOM 872 C C . ARG A 1 105 ? 0.656 -5.932 -17.069 1.00 92.69 105 ARG A C 1
ATOM 874 O O . ARG A 1 105 ? 0.383 -5.073 -17.911 1.00 92.69 105 ARG A O 1
ATOM 881 N N . GLN A 1 106 ? -0.227 -6.298 -16.140 1.00 94.62 106 GLN A N 1
ATOM 882 C CA . GLN A 1 106 ? -1.517 -5.633 -15.924 1.00 94.62 106 GLN A CA 1
ATOM 883 C C . GLN A 1 106 ? -1.444 -4.515 -14.882 1.00 94.62 106 GLN A C 1
ATOM 885 O O . GLN A 1 106 ? -2.440 -3.811 -14.720 1.00 94.62 106 GLN A O 1
ATOM 890 N N . ILE A 1 107 ? -0.304 -4.317 -14.206 1.00 93.81 107 ILE A N 1
ATOM 891 C CA . ILE A 1 107 ? -0.113 -3.115 -13.393 1.00 93.81 107 ILE A CA 1
ATOM 892 C C . ILE A 1 107 ? 0.041 -1.923 -14.337 1.00 93.81 107 ILE A C 1
ATOM 894 O O . ILE A 1 107 ? 0.945 -1.877 -15.165 1.00 93.81 107 ILE A O 1
ATOM 898 N N . GLU A 1 108 ? -0.871 -0.968 -14.212 1.00 92.31 108 GLU A N 1
ATOM 899 C CA . GLU A 1 108 ? -0.901 0.267 -14.992 1.00 92.31 108 GLU A CA 1
ATOM 900 C C . GLU A 1 108 ? -0.023 1.344 -14.352 1.00 92.31 108 GLU A C 1
ATOM 902 O O . GLU A 1 108 ? 0.643 2.122 -15.036 1.00 92.31 108 GLU A O 1
ATOM 907 N N . SER A 1 109 ? -0.027 1.415 -13.021 1.00 92.06 109 SER A N 1
ATOM 908 C CA . SER A 1 109 ? 0.652 2.488 -12.305 1.00 92.06 109 SER A CA 1
ATOM 909 C C . SER A 1 109 ? 1.013 2.119 -10.866 1.00 92.06 109 SER A C 1
ATOM 911 O O . SER A 1 109 ? 0.381 1.268 -10.236 1.00 92.06 109 SER A O 1
ATOM 913 N N . LEU A 1 110 ? 2.072 2.760 -10.364 1.00 93.81 110 LEU A N 1
ATOM 914 C CA . LEU A 1 110 ? 2.581 2.635 -8.996 1.00 93.81 110 LEU A CA 1
ATOM 915 C C . LEU A 1 110 ? 2.603 3.996 -8.326 1.00 93.81 110 LEU A C 1
ATOM 917 O O . LEU A 1 110 ? 2.975 4.987 -8.951 1.00 93.81 110 LEU A O 1
ATOM 921 N N . PHE A 1 111 ? 2.278 4.040 -7.041 1.00 92.06 111 PHE A N 1
ATOM 922 C CA . PHE A 1 111 ? 2.243 5.281 -6.286 1.00 92.06 111 PHE A CA 1
ATOM 923 C C . PHE A 1 111 ? 2.895 5.058 -4.948 1.00 92.06 111 PHE A C 1
ATOM 925 O O . PHE A 1 111 ? 2.397 4.333 -4.093 1.00 92.06 111 PHE A O 1
ATOM 932 N N . LEU A 1 112 ? 4.041 5.693 -4.794 1.00 93.75 112 LEU A N 1
ATOM 933 C CA . LEU A 1 112 ? 4.770 5.726 -3.556 1.00 93.75 112 LEU A CA 1
ATOM 934 C C . LEU A 1 112 ? 4.237 6.893 -2.732 1.00 93.75 112 LEU A C 1
ATOM 936 O O . LEU A 1 112 ? 4.430 8.050 -3.099 1.00 93.75 112 LEU A O 1
ATOM 940 N N . VAL A 1 113 ? 3.569 6.590 -1.629 1.00 92.00 113 VAL A N 1
ATOM 941 C CA . VAL A 1 113 ? 3.018 7.568 -0.693 1.00 92.00 113 VAL A CA 1
ATOM 942 C C . VAL A 1 113 ? 3.833 7.512 0.588 1.00 92.00 113 VAL A C 1
ATOM 944 O O . VAL A 1 113 ? 3.937 6.458 1.211 1.00 92.00 113 VAL A O 1
ATOM 947 N N . GLY A 1 114 ? 4.409 8.641 0.986 1.00 90.56 114 GLY A N 1
ATOM 948 C CA . GLY A 1 114 ? 5.075 8.806 2.272 1.00 90.56 114 GLY A CA 1
ATOM 949 C C . GLY A 1 114 ? 4.558 10.033 3.013 1.00 90.56 114 GLY A C 1
ATOM 950 O O . GLY A 1 114 ? 3.730 10.794 2.511 1.00 90.56 114 GLY A O 1
ATOM 951 N N . ARG A 1 115 ? 5.083 10.256 4.219 1.00 84.69 115 ARG A N 1
ATOM 952 C CA . ARG A 1 115 ? 4.727 11.427 5.046 1.00 84.69 115 ARG A CA 1
ATOM 953 C C . ARG A 1 115 ? 5.175 12.761 4.446 1.00 84.69 115 ARG A C 1
ATOM 955 O O . ARG A 1 115 ? 4.552 13.784 4.686 1.00 84.69 115 ARG A O 1
ATOM 962 N N . LYS A 1 116 ? 6.277 12.753 3.690 1.00 80.62 116 LYS A N 1
ATOM 963 C CA . LYS A 1 116 ? 6.900 13.961 3.117 1.00 80.62 116 LYS A CA 1
ATOM 964 C C . LYS A 1 116 ? 6.469 14.253 1.678 1.00 80.62 116 LYS A C 1
ATOM 966 O O . LYS A 1 116 ? 6.955 15.211 1.089 1.00 80.62 116 LYS A O 1
ATOM 971 N N . GLY A 1 117 ? 5.606 13.421 1.101 1.00 84.69 117 GLY A N 1
ATOM 972 C CA . GLY A 1 117 ? 5.143 13.576 -0.271 1.00 84.69 117 GLY A CA 1
ATOM 973 C C . GLY A 1 117 ? 4.825 12.247 -0.939 1.00 84.69 117 GLY A C 1
ATOM 974 O O . GLY A 1 117 ? 4.970 11.172 -0.352 1.00 84.69 117 GLY A O 1
ATOM 975 N N . SER A 1 118 ? 4.395 12.335 -2.192 1.00 88.56 118 SER A N 1
ATOM 976 C CA . SER A 1 118 ? 4.039 11.185 -3.014 1.00 88.56 118 SER A CA 1
ATOM 977 C C . SER A 1 118 ? 4.677 11.264 -4.395 1.00 88.56 118 SER A C 1
ATOM 979 O O . SER A 1 118 ? 4.821 12.347 -4.953 1.00 88.56 118 SER A O 1
ATOM 981 N N . LYS A 1 119 ? 5.023 10.110 -4.964 1.00 91.12 119 LYS A N 1
ATOM 982 C CA . LYS A 1 119 ? 5.521 9.963 -6.336 1.00 91.12 119 LYS A CA 1
ATOM 983 C C . LYS A 1 119 ? 4.684 8.922 -7.063 1.00 91.12 119 LYS A C 1
ATOM 985 O O . LYS A 1 119 ? 4.394 7.871 -6.502 1.00 91.12 119 LYS A O 1
ATOM 990 N N . GLY A 1 120 ? 4.321 9.199 -8.308 1.00 91.50 120 GLY A N 1
ATOM 991 C CA . GLY A 1 120 ? 3.547 8.291 -9.151 1.00 91.50 120 GLY A CA 1
ATOM 992 C C . GLY A 1 120 ? 4.347 7.886 -10.372 1.00 91.50 120 GLY A C 1
ATOM 993 O O . GLY A 1 120 ? 5.118 8.676 -10.916 1.00 91.50 120 GLY A O 1
ATOM 994 N N . TYR A 1 121 ? 4.144 6.660 -10.817 1.00 92.25 121 TYR A N 1
ATOM 995 C CA . TYR A 1 121 ? 4.877 6.044 -11.908 1.00 92.25 121 TYR A CA 1
ATOM 996 C C . TYR A 1 121 ? 3.870 5.388 -12.843 1.00 92.25 121 TYR A C 1
ATOM 998 O O . TYR A 1 121 ? 3.065 4.566 -12.410 1.00 92.25 121 TYR A O 1
ATOM 1006 N N . THR A 1 122 ? 3.909 5.754 -14.121 1.00 90.75 122 THR A N 1
ATOM 1007 C CA . THR A 1 122 ? 3.148 5.055 -15.164 1.00 90.75 122 THR A CA 1
ATOM 1008 C C . THR A 1 122 ? 3.989 3.891 -15.670 1.00 90.75 122 THR A C 1
ATOM 1010 O O . THR A 1 122 ? 5.183 4.064 -15.929 1.00 90.75 122 THR A O 1
ATOM 1013 N N . LEU A 1 123 ? 3.384 2.710 -15.759 1.00 91.75 123 LEU A N 1
ATOM 1014 C CA . LEU A 1 123 ? 4.050 1.486 -16.180 1.00 91.75 123 LEU A CA 1
ATOM 1015 C C . LEU A 1 123 ? 3.587 1.116 -17.585 1.00 91.75 123 LEU A C 1
ATOM 1017 O O . LEU A 1 123 ? 2.547 0.494 -17.785 1.00 91.75 123 LEU A O 1
ATOM 1021 N N . GLU A 1 124 ? 4.395 1.497 -18.564 1.00 89.19 124 GLU A N 1
ATOM 1022 C CA . GLU A 1 124 ? 4.182 1.181 -19.972 1.00 89.19 124 GLU A CA 1
ATOM 1023 C C . GLU A 1 124 ? 5.427 0.487 -20.500 1.00 89.19 124 GLU A C 1
ATOM 1025 O O . GLU A 1 124 ? 6.548 0.881 -20.185 1.00 89.19 124 GLU A O 1
ATOM 1030 N N . GLU A 1 125 ? 5.248 -0.569 -21.289 1.00 90.88 125 GLU A N 1
ATOM 1031 C CA . GLU A 1 125 ? 6.382 -1.297 -21.844 1.00 90.88 125 GLU A CA 1
ATOM 1032 C C . GLU A 1 125 ? 7.212 -0.385 -22.749 1.00 90.88 125 GLU A C 1
ATOM 1034 O O . GLU A 1 125 ? 6.741 0.096 -23.777 1.00 90.88 125 GLU A O 1
ATOM 1039 N N . LYS A 1 126 ? 8.463 -0.151 -22.350 1.00 90.81 126 LYS A N 1
ATOM 1040 C CA . LYS A 1 126 ? 9.395 0.712 -23.081 1.00 90.81 126 LYS A CA 1
ATOM 1041 C C . LYS A 1 126 ? 10.273 -0.078 -24.032 1.00 90.81 126 LYS A C 1
ATOM 1043 O O . LYS A 1 126 ? 10.565 0.371 -25.135 1.00 90.81 126 LYS A O 1
ATOM 1048 N N . ARG A 1 127 ? 10.753 -1.233 -23.570 1.00 93.44 127 ARG A N 1
ATOM 1049 C CA . ARG A 1 127 ? 11.606 -2.137 -24.345 1.00 93.44 127 ARG A CA 1
ATOM 1050 C C . ARG A 1 127 ? 11.532 -3.558 -23.804 1.00 93.44 127 ARG A C 1
ATOM 1052 O O . ARG A 1 127 ? 11.368 -3.752 -22.600 1.00 93.44 127 ARG A O 1
ATOM 1059 N N . ALA A 1 128 ? 11.769 -4.520 -24.687 1.00 94.06 128 ALA A N 1
ATOM 1060 C CA . ALA A 1 128 ? 11.957 -5.922 -24.348 1.00 94.06 128 ALA A CA 1
ATOM 1061 C C . ALA A 1 128 ? 13.386 -6.353 -24.702 1.00 94.06 128 ALA A C 1
ATOM 1063 O O . ALA A 1 128 ? 13.880 -6.060 -25.792 1.00 94.06 128 ALA A O 1
ATOM 1064 N N . VAL A 1 129 ? 14.063 -7.037 -23.780 1.00 94.19 129 VAL A N 1
ATOM 1065 C CA . VAL A 1 129 ? 15.425 -7.555 -23.972 1.00 94.19 129 VAL A CA 1
ATOM 1066 C C . VAL A 1 129 ? 15.384 -9.073 -23.891 1.00 94.19 129 VAL A C 1
ATOM 1068 O O . VAL A 1 129 ? 14.965 -9.627 -22.877 1.00 94.19 129 VAL A O 1
ATOM 1071 N N . LYS A 1 130 ? 15.820 -9.752 -24.954 1.00 93.94 130 LYS A N 1
ATOM 1072 C CA . LYS A 1 130 ? 15.874 -11.216 -25.007 1.00 93.94 130 LYS A CA 1
ATOM 1073 C C . LYS A 1 130 ? 17.286 -11.717 -24.716 1.00 93.94 130 LYS A C 1
ATOM 1075 O O . LYS A 1 130 ? 18.240 -11.273 -25.347 1.00 93.94 130 LYS A O 1
ATOM 1080 N N . GLU A 1 131 ? 17.398 -12.677 -23.80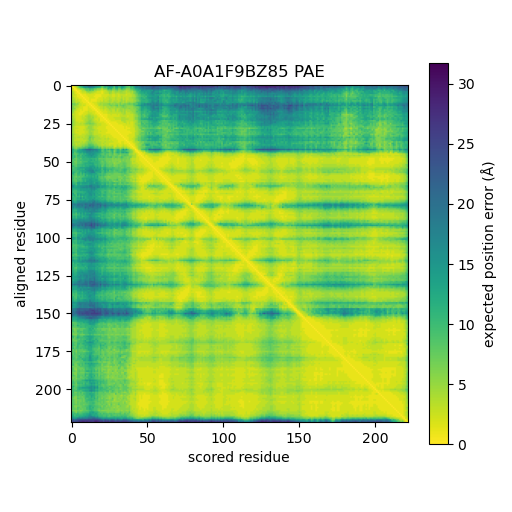4 1.00 91.19 131 GLU A N 1
ATOM 1081 C CA . GLU A 1 131 ? 18.648 -13.342 -23.433 1.00 91.19 131 GLU A CA 1
ATOM 1082 C C . GLU A 1 131 ? 18.392 -14.850 -23.274 1.00 91.19 131 GLU A C 1
ATOM 1084 O O . GLU A 1 131 ? 17.838 -15.308 -22.272 1.00 91.19 131 GLU A O 1
ATOM 1089 N N . GLY A 1 132 ? 18.739 -15.632 -24.301 1.00 90.44 132 GLY A N 1
ATOM 1090 C CA . GLY A 1 132 ? 18.328 -17.037 -24.395 1.00 90.44 132 GLY A CA 1
ATOM 1091 C C . GLY A 1 132 ? 16.800 -17.172 -24.428 1.00 90.44 132 GLY A C 1
ATOM 1092 O O . GLY A 1 132 ? 16.138 -16.515 -25.237 1.00 90.44 132 GLY A O 1
ATOM 1093 N N . ASP A 1 133 ? 16.249 -17.981 -23.519 1.00 89.12 133 ASP A N 1
ATOM 1094 C CA . ASP A 1 133 ? 14.799 -18.203 -23.355 1.00 89.12 133 ASP A CA 1
ATOM 1095 C C . ASP A 1 133 ? 14.121 -17.183 -22.427 1.00 89.12 133 ASP A C 1
ATOM 1097 O O . ASP A 1 133 ? 12.922 -17.256 -22.170 1.00 89.12 133 ASP A O 1
ATOM 1101 N N . LYS A 1 134 ? 14.886 -16.233 -21.881 1.00 92.62 134 LYS A N 1
ATOM 1102 C CA . LYS A 1 134 ? 14.378 -15.165 -21.020 1.00 92.62 134 LYS A CA 1
ATOM 1103 C C . LYS A 1 134 ? 14.031 -13.952 -21.876 1.00 92.62 134 LYS A C 1
ATOM 1105 O O . LYS A 1 134 ? 14.889 -13.461 -22.611 1.00 92.62 134 LYS A O 1
ATOM 1110 N N . ILE A 1 135 ? 12.830 -13.411 -21.704 1.00 94.50 135 ILE A N 1
ATOM 1111 C CA . ILE A 1 135 ? 12.480 -12.071 -22.184 1.00 94.50 135 ILE A CA 1
ATOM 1112 C C . ILE A 1 135 ? 12.258 -11.173 -20.970 1.00 94.50 135 ILE A C 1
ATOM 1114 O O . ILE A 1 135 ? 11.535 -11.517 -20.037 1.00 94.50 135 ILE A O 1
ATOM 1118 N N . GLU A 1 136 ? 12.933 -10.032 -20.951 1.00 95.38 136 GLU A N 1
ATOM 1119 C CA . GLU A 1 136 ? 12.778 -9.013 -19.925 1.00 95.38 136 GLU A CA 1
ATOM 1120 C C . GLU A 1 136 ? 12.067 -7.797 -20.507 1.00 95.38 136 GLU A C 1
ATOM 1122 O O . GLU A 1 136 ? 12.654 -7.045 -21.287 1.00 95.38 136 GLU A O 1
ATOM 1127 N N . HIS A 1 137 ? 10.813 -7.597 -20.111 1.00 95.94 137 HIS A N 1
ATOM 1128 C CA . HIS A 1 137 ? 10.025 -6.431 -20.501 1.00 95.94 137 HIS A CA 1
ATOM 1129 C C . HIS A 1 137 ? 10.223 -5.340 -19.460 1.00 95.94 137 HIS A C 1
ATOM 1131 O O . HIS A 1 137 ? 9.864 -5.509 -18.294 1.00 95.94 137 HIS A O 1
ATOM 1137 N N . ILE A 1 138 ? 10.809 -4.219 -19.861 1.00 95.88 138 ILE A N 1
ATOM 1138 C CA . ILE A 1 138 ? 11.109 -3.089 -18.981 1.00 95.88 138 ILE A CA 1
ATOM 1139 C C . ILE A 1 138 ? 9.973 -2.080 -19.114 1.00 95.88 138 ILE A C 1
ATOM 1141 O O . ILE A 1 138 ? 9.795 -1.476 -20.172 1.00 95.88 138 ILE A O 1
ATOM 1145 N N . LEU A 1 139 ? 9.210 -1.910 -18.033 1.00 95.00 139 LEU A N 1
ATOM 1146 C CA . LEU A 1 139 ? 8.033 -1.036 -17.979 1.00 95.00 139 LEU A CA 1
ATOM 1147 C C . LEU A 1 139 ? 8.344 0.309 -17.303 1.00 95.00 139 LEU A C 1
ATOM 1149 O O . LEU A 1 139 ? 7.679 1.312 -17.536 1.00 95.00 139 LEU A O 1
ATOM 1153 N N . TYR A 1 140 ? 9.375 0.344 -16.462 1.00 95.50 140 TYR A N 1
ATOM 1154 C CA . TYR A 1 140 ? 9.916 1.575 -15.902 1.00 95.50 140 TYR A CA 1
ATOM 1155 C C . TYR A 1 140 ? 11.408 1.409 -15.622 1.00 95.50 140 TYR A C 1
ATOM 1157 O O . TYR A 1 140 ? 11.833 0.403 -15.053 1.00 95.50 140 TYR A O 1
ATOM 1165 N N . ASP A 1 141 ? 12.195 2.422 -15.969 1.00 94.19 141 ASP A N 1
ATOM 1166 C CA . ASP A 1 141 ? 13.609 2.533 -15.609 1.00 94.19 141 ASP A CA 1
ATOM 1167 C C . ASP A 1 141 ? 13.905 3.999 -15.292 1.00 94.19 141 ASP A C 1
ATOM 1169 O O . ASP A 1 141 ? 13.661 4.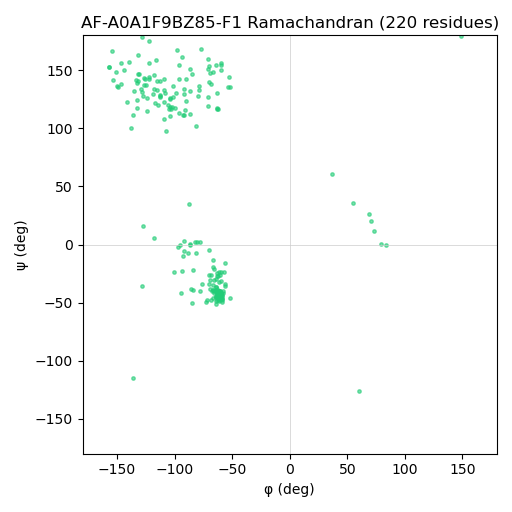863 -16.136 1.00 94.19 141 ASP A O 1
ATOM 1173 N N . LYS A 1 142 ? 14.407 4.289 -14.087 1.00 92.50 142 LYS A N 1
ATOM 1174 C CA . LYS A 1 142 ? 14.734 5.647 -13.620 1.00 92.50 142 LYS A CA 1
ATOM 1175 C C . LYS A 1 142 ? 15.734 6.362 -14.538 1.00 92.50 142 LYS A C 1
ATOM 1177 O O . LYS A 1 142 ? 15.757 7.586 -14.562 1.00 92.50 142 LYS A O 1
ATOM 1182 N N . LYS A 1 143 ? 16.541 5.629 -15.316 1.00 90.88 143 LYS A N 1
ATOM 1183 C CA . LYS A 1 143 ? 17.440 6.231 -16.318 1.00 90.88 143 LYS A CA 1
ATOM 1184 C C . LYS A 1 143 ? 16.690 6.847 -17.501 1.00 90.88 143 LYS A C 1
ATOM 1186 O O . LYS A 1 143 ? 17.157 7.827 -18.068 1.00 90.88 143 LYS A O 1
ATOM 1191 N N . ASP A 1 144 ? 15.533 6.283 -17.837 1.00 87.81 144 ASP A N 1
ATOM 1192 C CA . ASP A 1 144 ? 14.768 6.583 -19.053 1.00 87.81 144 ASP A CA 1
ATOM 1193 C C . ASP A 1 144 ? 13.378 7.178 -18.739 1.00 87.81 144 ASP A C 1
ATOM 1195 O O . ASP A 1 144 ? 12.517 7.299 -19.615 1.00 87.81 144 ASP A O 1
ATOM 1199 N N . SER A 1 145 ? 13.093 7.450 -17.463 1.00 87.69 145 SER A N 1
ATOM 1200 C CA . SER A 1 145 ? 11.761 7.800 -16.957 1.00 87.69 145 SER A CA 1
ATOM 1201 C C . SER A 1 145 ? 11.870 8.705 -15.740 1.00 87.69 145 SER A C 1
ATOM 1203 O O . SER A 1 145 ? 12.766 8.535 -14.918 1.00 87.69 145 SER A O 1
ATOM 1205 N N . SER A 1 146 ? 10.895 9.590 -15.571 1.00 85.50 146 SER A N 1
ATOM 1206 C CA . SER A 1 146 ? 10.702 10.359 -14.345 1.00 85.50 146 SER A CA 1
ATOM 1207 C C . SER A 1 146 ? 9.363 10.004 -13.689 1.00 85.50 146 SER A C 1
ATOM 1209 O O . SER A 1 146 ? 8.458 9.500 -14.367 1.00 85.50 146 SER A O 1
ATOM 1211 N N . PRO A 1 147 ? 9.204 10.270 -12.380 1.00 86.12 147 PRO A N 1
ATOM 1212 C CA . PRO A 1 147 ? 7.888 10.299 -11.756 1.00 86.12 147 PRO A CA 1
ATOM 1213 C C . PRO A 1 147 ? 6.941 11.226 -12.532 1.00 86.12 147 PRO A C 1
ATOM 1215 O O . PRO A 1 147 ? 7.361 12.261 -13.051 1.00 86.12 147 PRO A O 1
ATOM 1218 N N . CYS A 1 148 ? 5.668 10.853 -12.616 1.00 81.75 148 CYS A N 1
ATOM 1219 C CA . CYS A 1 148 ? 4.636 11.642 -13.282 1.00 81.75 148 CYS A CA 1
ATOM 1220 C C . 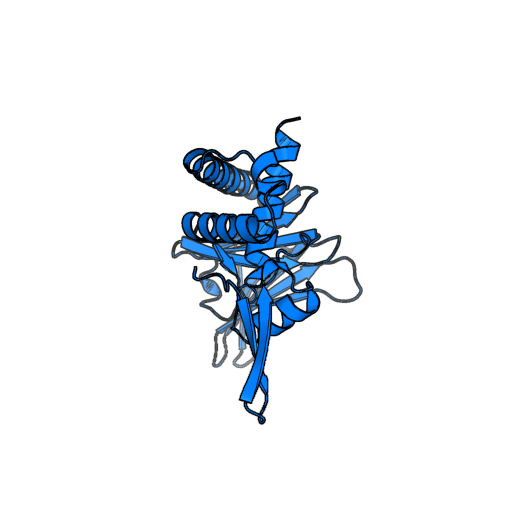CYS A 1 148 ? 3.856 12.504 -12.276 1.00 81.75 148 CYS A C 1
ATOM 1222 O O . CYS A 1 148 ? 3.527 12.045 -11.183 1.00 81.75 148 CYS A O 1
ATOM 1224 N N . GLU A 1 149 ? 3.494 13.731 -12.664 1.00 70.75 149 GLU A N 1
ATOM 1225 C CA . GLU A 1 149 ? 2.705 14.659 -11.828 1.00 70.75 149 GLU A CA 1
ATOM 1226 C C . GLU A 1 149 ? 1.265 14.181 -11.580 1.00 70.75 149 GLU A C 1
ATOM 1228 O O . GLU A 1 149 ? 0.637 14.563 -10.595 1.00 70.75 149 GLU A O 1
ATOM 1233 N N . ARG A 1 150 ? 0.749 13.253 -12.406 1.00 66.50 150 ARG A N 1
ATOM 1234 C CA . ARG A 1 150 ? -0.563 12.601 -12.197 1.00 66.50 150 ARG A CA 1
ATOM 1235 C C . ARG A 1 150 ? -0.683 11.910 -10.828 1.00 66.50 150 ARG A C 1
ATOM 1237 O O . ARG A 1 150 ? -1.793 11.617 -10.388 1.00 66.50 150 ARG A O 1
ATOM 1244 N N . ALA A 1 151 ? 0.444 11.678 -10.152 1.00 57.78 151 ALA A N 1
ATOM 1245 C CA . ALA A 1 151 ? 0.532 11.174 -8.787 1.00 57.78 151 ALA A CA 1
ATOM 1246 C C . ALA A 1 151 ? -0.312 11.952 -7.774 1.00 57.78 151 ALA A C 1
ATOM 1248 O O . ALA A 1 151 ? -1.010 11.343 -6.963 1.00 57.78 151 ALA A O 1
ATOM 1249 N N . GLU A 1 152 ? -0.254 13.284 -7.821 1.00 66.31 152 GLU A N 1
ATOM 1250 C CA . GLU A 1 152 ? -0.946 14.135 -6.851 1.00 66.31 152 GLU A CA 1
ATOM 1251 C C . GLU A 1 152 ? -2.460 14.035 -7.016 1.00 66.31 152 GLU A C 1
ATOM 1253 O O . GLU A 1 152 ? -3.185 13.914 -6.029 1.00 66.31 152 GLU A O 1
ATOM 1258 N N . GLY A 1 153 ? -2.925 13.981 -8.268 1.00 76.88 153 GLY A N 1
ATOM 1259 C CA . GLY A 1 153 ? -4.337 13.820 -8.598 1.00 76.88 153 GLY A CA 1
ATOM 1260 C C . GLY A 1 153 ? -4.930 12.526 -8.041 1.00 76.88 153 GLY A C 1
ATOM 1261 O O . GLY A 1 153 ? -6.026 12.552 -7.486 1.00 76.88 153 GLY A O 1
ATOM 1262 N N . TRP A 1 154 ? -4.202 11.404 -8.110 1.00 78.44 154 TRP A N 1
ATOM 1263 C CA . TRP A 1 154 ? -4.739 10.132 -7.618 1.00 78.44 154 TRP A CA 1
ATOM 1264 C C . TRP A 1 154 ? -4.698 10.006 -6.095 1.00 78.44 154 TRP A C 1
ATOM 1266 O O . TRP A 1 154 ? -5.656 9.542 -5.482 1.00 78.44 154 TRP A O 1
ATOM 1276 N N . VAL A 1 155 ? -3.623 10.473 -5.454 1.00 79.88 155 VAL A N 1
ATOM 1277 C CA . VAL A 1 155 ? -3.569 10.524 -3.985 1.00 79.88 155 VAL A CA 1
ATOM 1278 C C . VAL A 1 155 ? -4.669 11.442 -3.451 1.00 79.88 155 VAL A C 1
ATOM 1280 O O . VAL A 1 155 ? -5.314 11.099 -2.460 1.00 79.88 155 VAL A O 1
ATOM 1283 N N . ALA A 1 156 ? -4.926 12.572 -4.115 1.00 85.69 156 ALA A N 1
ATOM 1284 C CA . ALA A 1 156 ? -6.054 13.440 -3.801 1.00 85.69 156 ALA A CA 1
ATOM 1285 C C . ALA A 1 156 ? -7.402 12.725 -3.995 1.00 85.69 156 ALA A C 1
ATOM 1287 O O . ALA A 1 156 ? -8.263 12.825 -3.124 1.00 85.69 156 ALA A O 1
ATOM 1288 N N . GLU A 1 157 ? -7.568 11.947 -5.069 1.00 89.81 157 GLU A N 1
ATOM 1289 C CA . GLU A 1 157 ? -8.773 11.143 -5.301 1.00 89.81 157 GLU A CA 1
ATOM 1290 C C . GLU A 1 157 ? -9.015 10.151 -4.154 1.00 89.81 157 GLU A C 1
ATOM 1292 O O . GLU A 1 157 ? -10.099 10.133 -3.575 1.00 89.81 157 GLU A O 1
ATOM 1297 N N . ILE A 1 158 ? -7.998 9.382 -3.752 1.00 91.12 158 ILE A N 1
ATOM 1298 C CA . ILE A 1 158 ? -8.116 8.422 -2.642 1.00 91.12 158 ILE A CA 1
ATOM 1299 C C . ILE A 1 158 ? -8.388 9.146 -1.320 1.00 91.12 158 ILE A C 1
ATOM 1301 O O . ILE A 1 158 ? -9.203 8.682 -0.524 1.00 91.12 158 ILE A O 1
ATOM 1305 N N . LYS A 1 159 ? -7.746 10.298 -1.077 1.00 92.12 159 LYS A N 1
ATOM 1306 C CA . LYS A 1 159 ? -8.018 11.143 0.097 1.00 92.12 159 LYS A CA 1
ATOM 1307 C C . LYS A 1 159 ? -9.478 11.594 0.136 1.00 92.12 159 LYS A C 1
ATOM 1309 O O . LYS A 1 159 ? -10.112 11.493 1.186 1.00 92.12 159 LYS A O 1
ATOM 1314 N N . GLU A 1 160 ? -10.024 12.064 -0.982 1.00 94.19 160 GLU A N 1
ATOM 1315 C CA . GLU A 1 160 ? -11.417 12.509 -1.060 1.00 94.19 160 GLU A CA 1
ATOM 1316 C C . GLU A 1 160 ? -12.404 11.339 -0.945 1.00 94.19 160 GLU A C 1
ATOM 1318 O O . GLU A 1 160 ? -13.403 11.458 -0.233 1.00 94.19 160 GLU A O 1
ATOM 1323 N N . GLN A 1 161 ? -12.103 10.180 -1.537 1.00 95.06 161 GLN A N 1
ATOM 1324 C CA . GLN A 1 161 ? -12.904 8.968 -1.344 1.00 95.06 161 GLN A CA 1
ATOM 1325 C C . GLN A 1 161 ? -12.894 8.518 0.127 1.00 95.06 161 GLN A C 1
ATOM 1327 O O . GLN A 1 161 ? -13.954 8.276 0.703 1.00 95.06 161 GLN A O 1
ATOM 1332 N N . LEU A 1 162 ? -11.724 8.483 0.776 1.00 96.06 162 LEU A N 1
ATOM 1333 C CA . LEU A 1 162 ? -11.601 8.138 2.196 1.00 96.06 162 LEU A CA 1
ATOM 1334 C C . LEU A 1 162 ? -12.397 9.114 3.072 1.00 96.06 162 LEU A C 1
ATOM 1336 O O . LEU A 1 162 ? -13.163 8.697 3.938 1.00 96.06 162 LEU A O 1
ATOM 1340 N N . LYS A 1 163 ? -12.278 10.416 2.811 1.00 96.12 163 LYS A N 1
ATOM 1341 C CA . LYS A 1 163 ? -13.031 11.467 3.505 1.00 96.12 163 LYS A CA 1
ATOM 1342 C C . LYS A 1 163 ? -14.542 11.313 3.316 1.00 96.12 163 LYS A C 1
ATOM 1344 O O . LYS A 1 163 ? -15.295 11.501 4.275 1.00 96.12 163 LYS A O 1
ATOM 1349 N N . ALA A 1 164 ? -14.998 10.947 2.118 1.00 96.69 164 ALA A N 1
ATOM 1350 C CA . ALA A 1 164 ? -16.405 10.664 1.854 1.00 96.69 164 ALA A CA 1
ATOM 1351 C C . ALA A 1 164 ? -16.900 9.447 2.654 1.00 96.69 164 ALA A C 1
ATOM 1353 O O . ALA A 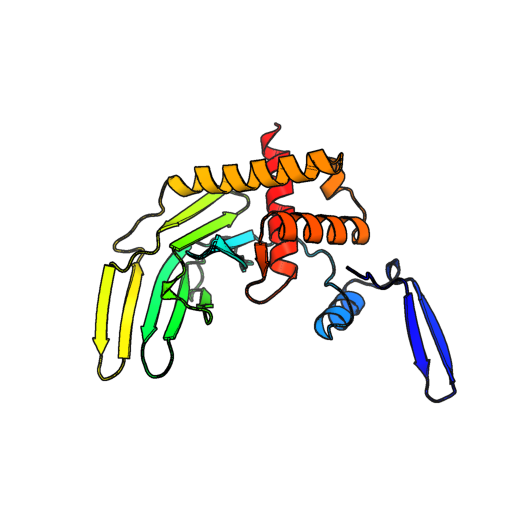1 164 ? -17.963 9.520 3.274 1.00 96.69 164 ALA A O 1
ATOM 1354 N N . GLU A 1 165 ? -16.124 8.364 2.708 1.00 97.38 165 GLU A N 1
ATOM 1355 C CA . GLU A 1 165 ? -16.462 7.173 3.498 1.00 97.38 165 GLU A CA 1
ATOM 1356 C C . GLU A 1 165 ? -16.469 7.447 5.007 1.00 97.38 165 GLU A C 1
ATOM 1358 O O . GLU A 1 165 ? -17.371 7.007 5.725 1.00 97.38 165 GLU A O 1
ATOM 1363 N N . MET A 1 166 ? -15.521 8.241 5.502 1.00 96.25 166 MET A N 1
ATOM 1364 C CA . MET A 1 166 ? -15.501 8.669 6.901 1.00 96.25 166 MET A CA 1
ATOM 1365 C C . MET A 1 166 ? -16.722 9.525 7.243 1.00 96.25 166 MET A C 1
ATOM 1367 O O . MET A 1 166 ? -17.376 9.282 8.257 1.00 96.25 166 MET A O 1
ATOM 1371 N N . LYS A 1 167 ? -17.107 10.455 6.358 1.00 95.88 167 LYS A N 1
ATOM 1372 C CA . LYS A 1 167 ? -18.314 11.276 6.524 1.00 95.88 167 LYS A CA 1
ATOM 1373 C C . LYS A 1 167 ? -19.586 10.425 6.583 1.00 95.88 167 LYS A C 1
ATOM 1375 O O . LYS A 1 167 ? -20.442 10.702 7.418 1.00 95.88 167 LYS A O 1
ATOM 1380 N N . LYS A 1 168 ? -19.705 9.371 5.762 1.00 96.44 168 LYS A N 1
ATOM 1381 C CA . LYS A 1 168 ? -20.839 8.421 5.820 1.00 96.44 168 LYS A CA 1
ATOM 1382 C C . LYS A 1 168 ? -20.956 7.729 7.181 1.00 96.44 168 LYS A C 1
ATOM 1384 O O . LYS A 1 168 ? -22.062 7.417 7.608 1.00 96.44 168 LYS A O 1
ATOM 1389 N N . LYS A 1 169 ? -19.829 7.511 7.863 1.00 94.62 169 LYS A N 1
ATOM 1390 C CA . LYS A 1 169 ? -19.767 6.943 9.219 1.00 94.62 169 LYS A CA 1
ATOM 1391 C C . LYS A 1 169 ? -19.782 7.999 10.335 1.00 94.62 169 LYS A C 1
ATOM 1393 O O . LYS A 1 169 ? -19.675 7.629 11.498 1.00 94.62 169 LYS A O 1
ATOM 1398 N N . GLY A 1 170 ? -19.911 9.287 10.006 1.00 94.94 170 GLY A N 1
ATOM 1399 C CA . GLY A 1 170 ? -19.898 10.377 10.986 1.00 94.94 170 GLY A CA 1
ATOM 1400 C C . GLY A 1 170 ? -18.540 10.602 11.660 1.00 94.94 170 GLY A C 1
ATOM 1401 O O . GLY A 1 170 ? -18.508 11.089 12.784 1.00 94.94 170 GLY A O 1
ATOM 1402 N N . LEU A 1 171 ? -17.436 10.236 10.999 1.00 95.56 171 LEU A N 1
ATOM 1403 C CA . LEU A 1 171 ? -16.076 10.323 11.536 1.00 95.56 171 LEU A CA 1
ATOM 1404 C C . LEU A 1 171 ? -15.251 11.425 10.853 1.00 95.56 171 LEU A C 1
ATOM 1406 O O . LEU A 1 171 ? -15.308 11.610 9.636 1.00 95.56 171 LEU A O 1
ATOM 1410 N N . THR A 1 172 ? -14.419 12.114 11.634 1.00 95.50 172 THR A N 1
ATOM 1411 C CA . THR A 1 172 ? -13.301 12.948 11.159 1.00 95.50 172 THR A CA 1
ATOM 1412 C C . THR A 1 172 ? -11.970 12.188 11.242 1.00 95.50 172 THR A C 1
ATOM 1414 O O . THR A 1 172 ? -11.892 11.133 11.870 1.00 95.50 172 THR A O 1
ATOM 1417 N N . SER A 1 173 ? -10.898 12.706 10.620 1.00 94.50 173 SER A N 1
ATOM 1418 C CA . SER A 1 173 ? -9.556 12.091 10.706 1.00 94.50 173 SER A CA 1
ATOM 1419 C C . SER A 1 173 ? -9.047 12.020 12.137 1.00 94.50 173 SER A C 1
ATOM 1421 O O . SER A 1 173 ? -8.537 10.989 12.554 1.00 94.50 173 SER A O 1
ATOM 1423 N N . GLU A 1 174 ? -9.261 13.083 12.906 1.00 95.38 174 GLU A N 1
ATOM 1424 C CA . GLU A 1 174 ? -8.908 13.140 14.323 1.00 95.38 174 GLU A CA 1
ATOM 1425 C C . GLU A 1 174 ? -9.669 12.089 15.143 1.00 95.38 174 GLU A C 1
ATOM 1427 O O . GLU A 1 174 ? -9.064 11.351 15.922 1.00 95.38 174 GLU A O 1
ATOM 1432 N N . GLN A 1 175 ? -10.980 11.954 14.913 1.00 95.38 175 GLN A N 1
ATOM 1433 C CA . GLN A 1 175 ? -11.801 10.952 15.595 1.00 95.38 175 GLN A CA 1
ATOM 1434 C C . GLN A 1 175 ? -11.363 9.534 15.234 1.00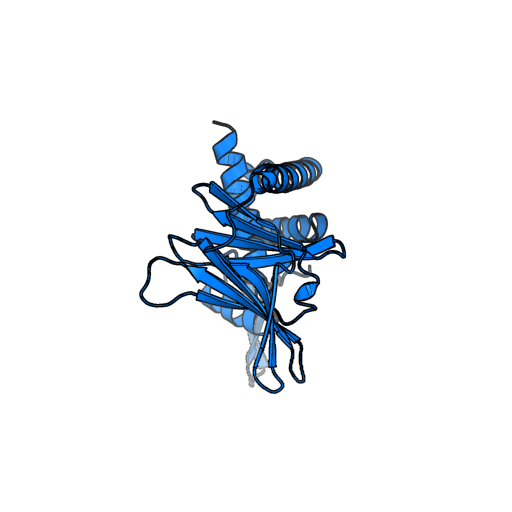 95.38 175 GLN A C 1
ATOM 1436 O O . GLN A 1 175 ? -11.197 8.716 16.129 1.00 95.38 175 GLN A O 1
ATOM 1441 N N . LEU A 1 176 ? -11.121 9.257 13.947 1.00 94.56 176 LEU A N 1
ATOM 1442 C CA . LEU A 1 176 ? -10.643 7.958 13.468 1.00 94.56 176 LEU A CA 1
ATOM 1443 C C . LEU A 1 176 ? -9.305 7.565 14.112 1.00 94.56 176 LEU A C 1
ATOM 1445 O O . LEU A 1 176 ? -9.131 6.420 14.530 1.00 94.56 176 LEU A O 1
ATOM 1449 N N . LEU A 1 177 ? -8.360 8.504 14.195 1.00 93.06 177 LEU A N 1
ATOM 1450 C CA . LEU A 1 177 ? -7.045 8.263 14.795 1.00 93.06 177 LEU A CA 1
ATOM 1451 C C . LEU A 1 177 ? -7.121 8.086 16.321 1.00 93.06 177 LEU A C 1
ATOM 1453 O O . LEU A 1 177 ? -6.293 7.366 16.883 1.00 93.06 177 LEU A O 1
ATOM 1457 N N . SER A 1 178 ? -8.137 8.665 16.966 1.00 93.81 178 SER A N 1
ATOM 1458 C CA . SER A 1 178 ? -8.373 8.577 18.414 1.00 93.81 178 SER A CA 1
ATOM 1459 C C . SER A 1 178 ? -9.222 7.376 18.853 1.00 93.81 178 SER A C 1
ATOM 1461 O O . SER A 1 178 ? -9.353 7.149 20.054 1.00 93.81 178 SER A O 1
ATOM 1463 N N . LEU A 1 179 ? -9.801 6.606 17.920 1.00 91.50 179 LEU A N 1
ATOM 1464 C CA . LEU A 1 179 ? -10.519 5.368 18.252 1.00 91.50 179 LEU A CA 1
ATOM 1465 C C . LEU A 1 179 ? -9.588 4.370 18.951 1.00 91.50 179 LEU A C 1
ATOM 1467 O O . LEU A 1 179 ? -8.388 4.310 18.649 1.00 91.50 179 LEU A O 1
ATOM 1471 N N . ASP A 1 180 ? -10.166 3.535 19.817 1.00 89.31 180 ASP A N 1
ATOM 1472 C CA . ASP A 1 180 ? -9.462 2.363 20.328 1.00 89.31 180 ASP A CA 1
ATOM 1473 C C . ASP A 1 180 ? -9.067 1.422 19.181 1.00 89.31 180 ASP A C 1
ATOM 1475 O O . ASP A 1 180 ? -9.668 1.421 18.102 1.00 89.31 180 ASP A O 1
ATOM 1479 N N . ASP A 1 181 ? -8.041 0.613 19.419 1.00 84.19 181 ASP A N 1
ATOM 1480 C CA . ASP A 1 181 ? -7.414 -0.222 18.396 1.00 84.19 181 ASP A CA 1
ATOM 1481 C C . ASP A 1 181 ? -8.401 -1.162 17.695 1.00 84.19 181 ASP A C 1
ATOM 1483 O O . ASP A 1 181 ? -8.316 -1.372 16.483 1.00 84.19 181 ASP A O 1
ATOM 1487 N N . HIS A 1 182 ? -9.393 -1.680 18.415 1.00 81.50 182 HIS A N 1
ATOM 1488 C CA . HIS A 1 182 ? -10.381 -2.580 17.840 1.00 81.50 182 HIS A CA 1
ATOM 1489 C C . HIS A 1 182 ? -11.353 -1.836 16.914 1.00 81.50 182 HIS A C 1
ATOM 1491 O O . HIS A 1 182 ? -11.614 -2.270 15.786 1.00 81.50 182 HIS A O 1
ATOM 1497 N N . GLN A 1 183 ? -11.899 -0.706 17.367 1.00 88.56 183 GLN A N 1
ATOM 1498 C CA . GLN A 1 183 ? -12.762 0.143 16.541 1.00 88.56 183 GLN A CA 1
ATOM 1499 C C . GLN A 1 183 ? -12.016 0.676 15.313 1.00 88.56 183 GLN A C 1
ATOM 1501 O O . GLN A 1 183 ? -12.560 0.683 14.204 1.00 88.56 183 GLN A O 1
ATOM 1506 N N . LYS A 1 184 ? -10.751 1.054 15.499 1.00 90.31 184 LYS A N 1
ATOM 1507 C CA . LYS A 1 184 ? -9.852 1.535 14.454 1.00 90.31 184 LYS A CA 1
ATOM 1508 C C . LYS A 1 184 ? -9.621 0.482 13.372 1.00 90.31 184 LYS A C 1
ATOM 1510 O O . LYS A 1 184 ? -9.803 0.782 12.195 1.00 90.31 184 LYS A O 1
ATOM 1515 N N . LEU A 1 185 ? -9.320 -0.763 13.747 1.00 89.06 185 LEU A N 1
ATOM 1516 C CA . LEU A 1 185 ? -9.149 -1.862 12.789 1.00 89.06 185 LEU A CA 1
ATOM 1517 C C . LEU A 1 185 ? -10.413 -2.134 11.970 1.00 89.06 185 LEU A C 1
ATOM 1519 O O . LEU A 1 185 ? -10.334 -2.299 10.751 1.00 89.06 185 LEU A O 1
ATOM 1523 N N . GLN A 1 186 ? -11.583 -2.153 12.615 1.00 90.19 186 GLN A N 1
ATOM 1524 C CA . GLN A 1 186 ? -12.845 -2.357 11.904 1.00 90.19 186 GLN A CA 1
ATOM 1525 C C . GLN A 1 186 ? -13.124 -1.204 10.927 1.00 90.19 186 GLN A C 1
ATOM 1527 O O . GLN A 1 186 ? -13.546 -1.451 9.796 1.00 90.19 186 GLN A O 1
ATOM 1532 N N . ALA A 1 187 ? -12.841 0.038 11.327 1.00 94.19 187 ALA A N 1
ATOM 1533 C CA . ALA A 1 187 ? -12.955 1.196 10.448 1.00 94.19 187 ALA A CA 1
ATOM 1534 C C . ALA A 1 187 ? -11.980 1.110 9.261 1.00 94.19 187 ALA A C 1
ATOM 1536 O O . ALA A 1 187 ? -12.402 1.267 8.117 1.00 94.19 187 ALA A O 1
ATOM 1537 N N . TYR A 1 188 ? -10.704 0.791 9.503 1.00 95.00 188 TYR A N 1
ATOM 1538 C CA . TYR A 1 188 ? -9.691 0.643 8.453 1.00 95.00 188 TYR A CA 1
ATOM 1539 C C . TYR A 1 188 ? -10.048 -0.446 7.450 1.00 95.00 188 TYR A C 1
ATOM 1541 O O . TYR A 1 188 ? -9.915 -0.233 6.246 1.00 95.00 188 TYR A O 1
ATOM 1549 N N . PHE A 1 189 ? -10.546 -1.587 7.924 1.00 93.44 189 PHE A N 1
ATOM 1550 C CA . PHE A 1 189 ? -11.030 -2.643 7.046 1.00 93.44 189 PHE A CA 1
ATOM 1551 C C . PHE A 1 189 ? -12.201 -2.180 6.173 1.00 93.44 189 PHE A C 1
ATOM 1553 O O . PHE A 1 189 ? -12.196 -2.418 4.965 1.00 93.44 189 PHE A O 1
ATOM 1560 N N . ASP A 1 190 ? -13.195 -1.513 6.763 1.00 95.00 190 ASP A N 1
ATOM 1561 C CA . ASP A 1 190 ? -14.363 -1.035 6.023 1.00 95.00 190 ASP A CA 1
ATOM 1562 C C . ASP A 1 190 ? -13.970 -0.008 4.954 1.00 95.00 190 ASP A C 1
ATOM 1564 O O . ASP A 1 190 ? -14.448 -0.090 3.822 1.00 95.00 190 ASP A O 1
ATOM 1568 N N . PHE A 1 191 ? -13.064 0.916 5.285 1.00 96.31 191 PHE A N 1
ATOM 1569 C CA . PHE A 1 191 ? -12.555 1.906 4.337 1.00 96.31 191 PHE A CA 1
ATOM 1570 C C . PHE A 1 191 ? -11.727 1.266 3.230 1.00 96.31 191 PHE A C 1
ATOM 1572 O O . PHE A 1 191 ? -11.970 1.543 2.061 1.00 96.31 191 PHE A O 1
ATOM 1579 N N . ALA A 1 192 ? -10.809 0.358 3.562 1.00 95.50 192 ALA A N 1
ATOM 1580 C CA . ALA A 1 192 ? -10.039 -0.367 2.559 1.00 95.50 192 ALA A CA 1
ATOM 1581 C C . ALA A 1 192 ? -10.946 -1.147 1.598 1.00 95.50 192 ALA A C 1
ATOM 1583 O O . ALA A 1 192 ? -10.747 -1.100 0.386 1.00 95.50 192 ALA A O 1
ATOM 1584 N N . LYS A 1 193 ? -11.993 -1.800 2.120 1.00 95.00 193 LYS A N 1
ATOM 158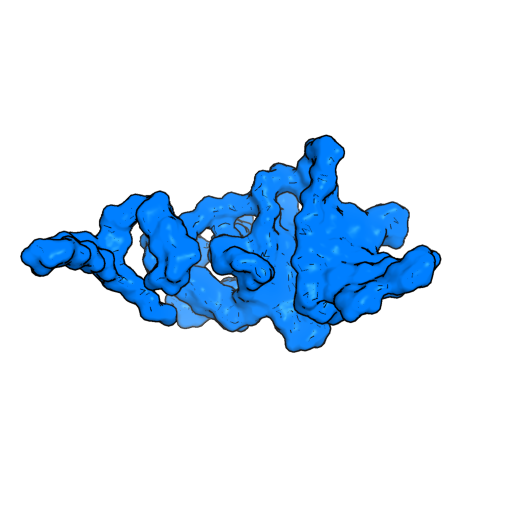5 C CA . LYS A 1 193 ? -12.987 -2.503 1.303 1.00 95.00 193 LYS A CA 1
ATOM 1586 C C . LYS A 1 193 ? -13.749 -1.547 0.384 1.00 95.00 193 LYS A C 1
ATOM 1588 O O . LYS A 1 193 ? -13.932 -1.877 -0.784 1.00 95.00 193 LYS A O 1
ATOM 1593 N N . ALA A 1 194 ? -14.191 -0.397 0.893 1.00 94.81 194 ALA A N 1
ATOM 1594 C CA . ALA A 1 194 ? -14.898 0.611 0.102 1.00 94.81 194 ALA A CA 1
ATOM 1595 C C . ALA A 1 194 ? -14.014 1.213 -1.005 1.00 94.81 194 ALA A C 1
ATOM 1597 O O . ALA A 1 194 ? -14.495 1.444 -2.109 1.00 94.81 194 ALA A O 1
ATOM 1598 N N . LEU A 1 195 ? -12.720 1.394 -0.726 1.00 93.44 195 LEU A N 1
ATOM 1599 C CA . LEU A 1 195 ? -11.716 1.902 -1.667 1.00 93.44 195 LEU A CA 1
ATOM 1600 C C . LEU A 1 195 ? -11.168 0.821 -2.619 1.00 93.44 195 LEU A C 1
ATOM 1602 O O . LEU A 1 195 ? -10.404 1.133 -3.527 1.00 93.44 195 LEU A O 1
ATOM 1606 N N . GLY A 1 196 ? -11.517 -0.453 -2.411 1.00 94.19 196 GLY A N 1
ATOM 1607 C CA . GLY A 1 196 ? -11.003 -1.574 -3.203 1.00 94.19 196 GLY A CA 1
ATOM 1608 C C . GLY A 1 196 ? -9.524 -1.909 -2.961 1.00 94.19 196 GLY A C 1
ATOM 1609 O O . GLY A 1 196 ? -8.917 -2.568 -3.800 1.00 94.19 196 GLY A O 1
ATOM 1610 N N . ILE A 1 197 ? -8.950 -1.483 -1.831 1.00 95.38 197 ILE A N 1
ATOM 1611 C CA . ILE A 1 197 ? -7.528 -1.639 -1.494 1.00 95.38 197 ILE A CA 1
ATOM 1612 C C . ILE A 1 197 ? -7.301 -2.935 -0.718 1.00 95.38 197 ILE A C 1
ATOM 1614 O O . ILE A 1 197 ? -8.010 -3.234 0.248 1.00 95.38 197 ILE A O 1
ATOM 1618 N N . ARG A 1 198 ? -6.272 -3.694 -1.105 1.00 94.62 198 ARG A N 1
ATOM 1619 C CA . ARG A 1 198 ? -5.871 -4.942 -0.439 1.00 94.62 198 ARG A CA 1
ATOM 1620 C C . ARG A 1 198 ? -4.377 -4.989 -0.159 1.00 94.62 198 ARG A C 1
ATOM 1622 O O . ARG A 1 198 ? -3.613 -4.214 -0.713 1.00 94.62 198 ARG A O 1
ATOM 1629 N N . GLY A 1 199 ? -3.953 -5.881 0.726 1.00 93.56 199 GLY A N 1
ATOM 1630 C CA . GLY A 1 199 ? -2.531 -6.098 0.973 1.00 93.56 199 GLY A CA 1
ATOM 1631 C C . GLY A 1 199 ? -1.959 -6.964 -0.137 1.00 93.56 199 GLY A C 1
ATOM 1632 O O . GLY A 1 199 ? -2.584 -7.957 -0.502 1.00 93.56 199 GLY A O 1
ATOM 1633 N N . MET A 1 200 ? -0.783 -6.610 -0.651 1.00 92.44 200 MET A N 1
ATOM 1634 C CA . MET A 1 200 ? -0.050 -7.477 -1.578 1.00 92.44 200 MET A CA 1
ATOM 1635 C C . MET A 1 200 ? 0.365 -8.784 -0.885 1.00 92.44 200 MET A C 1
ATOM 1637 O O . MET A 1 200 ? 0.196 -9.873 -1.425 1.00 92.44 200 MET A O 1
ATOM 1641 N N . GLU A 1 201 ? 0.882 -8.669 0.341 1.00 88.31 201 GLU A N 1
ATOM 1642 C CA . GLU A 1 201 ? 1.279 -9.813 1.173 1.00 88.31 201 GLU A CA 1
ATOM 1643 C C . GLU A 1 201 ? 0.663 -9.761 2.574 1.00 88.31 201 GLU A C 1
ATOM 1645 O O . GLU A 1 201 ? 0.351 -10.798 3.157 1.00 88.31 201 GLU A O 1
ATOM 1650 N N . LYS A 1 202 ? 0.517 -8.554 3.135 1.00 89.31 202 LYS A N 1
ATOM 1651 C CA . LYS A 1 202 ? 0.210 -8.329 4.551 1.00 89.31 202 LYS A CA 1
ATOM 1652 C C . LYS A 1 202 ? -0.976 -7.392 4.701 1.00 89.31 202 LYS A C 1
ATOM 1654 O O . LYS A 1 202 ? -1.008 -6.316 4.104 1.00 89.31 202 LYS A O 1
ATOM 1659 N N . GLN A 1 203 ? -1.938 -7.775 5.533 1.00 89.38 203 GLN A N 1
ATOM 1660 C CA . GLN A 1 203 ? -3.103 -6.936 5.823 1.00 89.38 203 GLN A CA 1
ATOM 1661 C C . GLN A 1 203 ? -2.707 -5.690 6.634 1.00 89.38 203 GLN A C 1
ATOM 1663 O O . GLN A 1 203 ? -3.338 -4.641 6.530 1.00 89.38 203 GLN A O 1
ATOM 1668 N N . GLU A 1 204 ? -1.622 -5.782 7.397 1.00 90.25 204 GLU A N 1
ATOM 1669 C CA . GLU A 1 204 ? -1.005 -4.687 8.141 1.00 90.25 204 GLU A CA 1
ATOM 1670 C C . GLU A 1 204 ? -0.631 -3.512 7.239 1.00 90.25 204 GLU A C 1
ATOM 1672 O O . GLU A 1 204 ? -0.734 -2.360 7.663 1.00 90.25 204 GLU A O 1
ATOM 1677 N N . ASP A 1 205 ? -0.232 -3.787 5.994 1.00 94.25 205 ASP A N 1
ATOM 1678 C CA . ASP A 1 205 ? 0.145 -2.739 5.050 1.00 94.25 205 ASP A CA 1
ATOM 1679 C C . ASP A 1 205 ? -1.077 -1.927 4.613 1.00 94.25 205 ASP A C 1
ATOM 1681 O O . ASP A 1 205 ? -0.990 -0.712 4.461 1.00 94.25 205 ASP A O 1
ATOM 1685 N N . VAL A 1 206 ? -2.243 -2.571 4.510 1.00 94.81 206 VAL A N 1
ATOM 1686 C CA . VAL A 1 206 ? -3.521 -1.894 4.251 1.00 94.81 206 VAL A CA 1
ATOM 1687 C C . VAL A 1 206 ? -3.872 -0.962 5.396 1.00 94.81 206 VAL A C 1
ATOM 1689 O O . VAL A 1 206 ? -4.173 0.208 5.177 1.00 94.81 206 VAL A O 1
ATOM 1692 N N . TYR A 1 207 ? -3.829 -1.468 6.626 1.00 94.19 207 TYR A N 1
ATOM 1693 C CA . TYR A 1 207 ? -4.189 -0.685 7.805 1.00 94.19 207 TYR A CA 1
ATOM 1694 C C . TYR A 1 207 ? -3.252 0.501 7.996 1.00 94.19 207 TYR A C 1
ATOM 1696 O O . TYR A 1 207 ? -3.713 1.623 8.200 1.00 94.19 207 TYR A O 1
ATOM 1704 N N . GLY A 1 208 ? -1.950 0.274 7.839 1.00 94.56 208 GLY A N 1
ATOM 1705 C CA . GLY A 1 208 ? -0.964 1.338 7.888 1.00 94.56 208 GLY A CA 1
ATOM 1706 C C . GLY A 1 208 ? -1.129 2.360 6.759 1.00 94.56 208 GLY A C 1
ATOM 1707 O O . GLY A 1 208 ? -0.985 3.554 7.006 1.00 94.56 208 GLY A O 1
ATOM 1708 N N . PHE A 1 209 ? -1.513 1.934 5.552 1.00 95.50 209 PHE A N 1
ATOM 1709 C CA . PHE A 1 209 ? -1.820 2.855 4.458 1.00 95.50 209 PHE A CA 1
ATOM 1710 C C . PHE A 1 209 ? -3.034 3.738 4.769 1.00 95.50 209 PHE A C 1
ATOM 1712 O O . PHE A 1 209 ? -2.951 4.957 4.641 1.00 95.50 209 PHE A O 1
ATOM 1719 N N . ILE A 1 210 ? -4.148 3.156 5.231 1.00 95.75 210 ILE A N 1
ATOM 1720 C CA . ILE A 1 210 ? -5.340 3.933 5.614 1.00 95.75 210 ILE A CA 1
ATOM 1721 C C . ILE A 1 210 ? -5.010 4.911 6.745 1.00 95.75 210 ILE A C 1
ATOM 1723 O O . ILE A 1 210 ? -5.428 6.070 6.694 1.00 95.75 210 ILE A O 1
ATOM 1727 N N . GLN A 1 211 ? -4.220 4.479 7.732 1.00 95.25 211 GLN A N 1
ATOM 1728 C CA . GLN A 1 211 ? -3.757 5.353 8.802 1.00 95.25 211 GLN A CA 1
ATOM 1729 C C . GLN A 1 211 ? -2.909 6.513 8.265 1.00 95.25 211 GLN A C 1
ATOM 1731 O O . GLN A 1 211 ? -3.202 7.661 8.590 1.00 95.25 211 GLN A O 1
ATOM 1736 N N . LEU A 1 212 ? -1.921 6.250 7.401 1.00 94.38 212 LEU A N 1
ATOM 1737 C CA . LEU A 1 212 ? -1.097 7.294 6.781 1.00 94.38 212 LEU A CA 1
ATOM 1738 C C . LEU A 1 212 ? -1.957 8.302 6.004 1.00 94.38 212 LEU A C 1
ATOM 1740 O O . LEU A 1 212 ? -1.722 9.508 6.057 1.00 94.38 212 LEU A O 1
ATOM 1744 N N . MET A 1 213 ? -2.982 7.828 5.297 1.00 94.12 213 MET A N 1
ATOM 1745 C CA . MET A 1 213 ? -3.898 8.699 4.561 1.00 94.12 213 MET A CA 1
ATOM 1746 C C . MET A 1 213 ? -4.742 9.570 5.497 1.00 94.12 213 MET A C 1
ATOM 1748 O O . MET A 1 213 ? -4.933 10.754 5.214 1.00 94.12 213 MET A O 1
ATOM 1752 N N . ALA A 1 214 ? -5.194 9.026 6.629 1.00 94.25 214 ALA A N 1
ATOM 1753 C CA . ALA A 1 214 ? -5.888 9.789 7.663 1.00 94.25 214 ALA A CA 1
ATOM 1754 C C . ALA A 1 214 ? -4.973 10.834 8.331 1.00 94.25 214 ALA A C 1
ATOM 1756 O O . ALA A 1 214 ? -5.402 11.973 8.516 1.00 94.25 214 ALA A O 1
ATOM 1757 N N . GLU A 1 215 ? -3.717 10.479 8.628 1.00 93.50 215 GLU A N 1
ATOM 1758 C CA . GLU A 1 215 ? -2.682 11.397 9.136 1.00 93.50 215 GLU A CA 1
ATOM 1759 C C . GLU A 1 215 ? -2.441 12.548 8.145 1.00 93.50 215 GLU A C 1
ATOM 1761 O O . GLU A 1 215 ? -2.502 13.719 8.517 1.00 93.50 215 GLU A O 1
ATOM 1766 N N . ASN A 1 216 ? -2.279 12.232 6.857 1.00 91.50 216 ASN A N 1
ATOM 1767 C CA . ASN A 1 216 ? -2.100 13.229 5.803 1.00 91.50 216 ASN A CA 1
ATOM 1768 C C . ASN A 1 216 ? -3.321 14.153 5.649 1.00 91.50 216 ASN A C 1
ATOM 1770 O O . ASN A 1 216 ? -3.163 15.344 5.390 1.00 91.50 216 ASN A O 1
ATOM 1774 N N . LEU A 1 217 ? -4.540 13.620 5.782 1.00 91.88 217 LEU A N 1
ATOM 1775 C CA . LEU A 1 217 ? -5.778 14.409 5.761 1.00 91.88 217 LEU A CA 1
ATOM 1776 C C . LEU A 1 217 ? -5.891 15.347 6.968 1.00 91.88 217 LEU A C 1
ATOM 1778 O O . LEU A 1 217 ? -6.443 16.435 6.829 1.00 91.88 217 LEU A O 1
ATOM 1782 N N . LEU A 1 218 ? -5.405 14.923 8.137 1.00 91.94 218 LEU A N 1
ATOM 1783 C CA . LEU A 1 218 ? -5.377 15.755 9.338 1.00 91.94 218 LEU A CA 1
ATOM 1784 C C . LEU A 1 218 ? -4.378 16.908 9.174 1.00 91.94 218 LEU A C 1
ATOM 1786 O O . LEU A 1 218 ? -4.754 18.054 9.383 1.00 91.94 218 LEU A O 1
ATOM 1790 N N . ALA A 1 219 ? -3.163 16.612 8.705 1.00 88.00 219 ALA A N 1
ATOM 1791 C CA . ALA A 1 219 ? -2.115 17.609 8.479 1.00 88.00 219 ALA A CA 1
ATOM 1792 C C . ALA A 1 219 ? -2.448 18.629 7.372 1.00 88.00 219 ALA A C 1
ATOM 1794 O O . ALA A 1 219 ? -1.874 19.705 7.344 1.00 88.00 219 ALA A O 1
ATOM 1795 N N . SER A 1 220 ? -3.371 18.305 6.456 1.00 81.38 220 SER A N 1
ATOM 1796 C CA . SER A 1 220 ? -3.793 19.215 5.373 1.00 81.38 220 SER A CA 1
ATOM 1797 C C . SER A 1 220 ? -4.929 20.175 5.779 1.00 81.38 220 SER A C 1
ATOM 1799 O O . SER A 1 220 ? -5.435 20.901 4.927 1.00 81.38 220 SER A O 1
ATOM 1801 N N . LYS A 1 221 ? -5.419 20.111 7.029 1.00 64.69 221 LYS A N 1
ATOM 1802 C CA . LYS A 1 221 ? -6.446 21.027 7.568 1.00 64.69 221 LYS A CA 1
ATOM 1803 C C . LYS A 1 221 ? -5.858 22.251 8.281 1.00 64.69 221 LYS A C 1
ATOM 1805 O O . LYS A 1 221 ? -6.632 23.145 8.623 1.00 64.69 221 LYS A O 1
ATOM 1810 N N . GLU A 1 222 ? -4.550 22.256 8.514 1.00 42.88 222 GLU A N 1
ATOM 1811 C CA . GLU A 1 222 ? -3.763 23.408 8.975 1.00 42.88 222 GLU A CA 1
ATOM 1812 C C . GLU A 1 222 ? -3.226 24.192 7.772 1.00 42.88 222 GLU A C 1
ATOM 1814 O O . GLU A 1 222 ? -3.176 25.438 7.872 1.00 42.88 222 GLU A O 1
#

Foldseek 3Di:
DPADQWDWDADPVRDIDIDGPLPDDLVVQQVCVVVVNHAHFQDAFAQKKKWWAFPVRAIAIDGDNAVDWDFAFWKWKDAPAIKIWTWIDRVDPGTDIDIDRPPSLRGQKMKIDGLVDIFIDGFQFPDWDDDPRIIMTTRDHPVVDDTDPCNVVVLVVLLVLLVVLCVVVVHALVRLVPDDRVVNVVSLVVSCVSSNYYHSPGNSRSSSVSNSSSVVNVVVVD